Protein AF-A0A835BHJ4-F1 (afdb_monomer_lite)

pLDDT: mean 73.65, std 22.7, range [28.52, 96.69]

Foldseek 3Di:
DDDDDDDDDDDDDDDDDDDDDDDDDDDDDDDDDDDDDDDDDDDPPPPPPDPPCPLVVLLLVLLVVLLVLLVVLLVVLVVVVVVVVDPQDCVPQDPQRHDFDADPVLCVLLNVLSVVLNVLSVLLNVLSVQLVVLSVVPPDDVSPVSSLVSSLSSLVSSLSNLVSQLVSLVSVCVRCVVSCPNSVVSNVVSVVVSVVSVVSNVVSVVVVVVPD

Radius of gyration: 36.51 Å; chains: 1; bounding box: 75×87×102 Å

Sequence (212 aa):
MADKVNQPAAPLAPSTDKKQTPEVTVAVSPVSMEVTSVTTVSSVDTDLTSMDKKPLSAILFVCLYALFNACLFGMDAIRTIIKNRTPCTPNQSTWFWKCVELTDAAEAEATTLVRWQLRCSVVQAAYAAVALLLMVTGRRRRSSSWAWALAFVALVATAATHCMSAMVDRILLAAAPGDAGGNVVNVVVDFAVAVLDMGFLCLLLLLADGEE

Secondary structure (DSSP, 8-state):
----------------------------------------PPP-------S--HHHHHHHHHHHHHHHHHHHHHHHHHHHHHHTTS---GGG-BTTB------HHHHHHHHHHHHHHHHHHHHHHHHHHHHHHHHHT---THHHHHHHHHHHHHHHHHHHHHHHHHHHHHHHHHH-GGGHHHHHHHHHHHHHHHHHHHHHHHHHHHHHTT--

Organism: NCBI:txid1010633

Structure (mmCIF, N/CA/C/O backbone):
data_AF-A0A835BHJ4-F1
#
_entry.id   AF-A0A835BHJ4-F1
#
loop_
_atom_site.group_PDB
_atom_site.id
_atom_site.type_symbol
_atom_site.label_atom_id
_atom_site.label_alt_id
_atom_site.label_comp_id
_atom_site.label_asym_id
_atom_site.label_entity_id
_atom_site.label_seq_id
_atom_site.pdbx_PDB_ins_code
_atom_site.Cartn_x
_atom_site.Cartn_y
_atom_site.Cartn_z
_atom_site.occupancy
_atom_site.B_iso_or_equiv
_atom_site.auth_seq_id
_atom_site.auth_comp_id
_atom_site.auth_asym_id
_atom_site.auth_atom_id
_atom_site.pdbx_PDB_model_num
ATOM 1 N N . MET A 1 1 ? -48.702 75.025 51.758 1.00 42.91 1 MET A N 1
ATOM 2 C CA . MET A 1 1 ? -48.225 73.849 51.004 1.00 42.91 1 MET A CA 1
ATOM 3 C C . MET A 1 1 ? -46.702 73.957 51.013 1.00 42.91 1 MET A C 1
ATOM 5 O O . MET A 1 1 ? -46.179 74.739 50.238 1.00 42.91 1 MET A O 1
ATOM 9 N N . ALA A 1 2 ? -45.961 73.460 52.011 1.00 40.16 2 ALA A N 1
ATOM 10 C CA . ALA A 1 2 ? -46.138 72.245 52.832 1.00 40.16 2 ALA A CA 1
ATOM 11 C C . ALA A 1 2 ? -46.066 70.980 51.950 1.00 40.16 2 ALA A C 1
ATOM 13 O O . ALA A 1 2 ? -46.844 70.912 51.001 1.00 40.16 2 ALA A O 1
ATOM 14 N N . ASP A 1 3 ? -45.153 70.018 52.148 1.00 40.81 3 ASP A N 1
ATOM 15 C CA . ASP A 1 3 ? -44.171 69.784 53.241 1.00 40.81 3 ASP A CA 1
ATOM 16 C C . ASP A 1 3 ? -42.796 69.325 52.675 1.00 40.81 3 ASP A C 1
ATOM 18 O O . ASP A 1 3 ? -42.748 68.784 51.575 1.00 40.81 3 ASP A O 1
ATOM 22 N N . LYS A 1 4 ? -41.625 69.756 53.192 1.00 41.69 4 LYS A N 1
ATOM 23 C CA . LYS A 1 4 ? -40.885 69.418 54.446 1.00 41.69 4 LYS A CA 1
ATOM 24 C C . LYS A 1 4 ? -40.237 68.014 54.441 1.00 41.69 4 LYS A C 1
ATOM 26 O O . LYS A 1 4 ? -40.934 67.018 54.350 1.00 41.69 4 LYS A O 1
ATOM 31 N N . VAL A 1 5 ? -38.898 67.929 54.352 1.00 45.47 5 VAL A N 1
ATOM 32 C CA . VAL A 1 5 ? -37.859 67.901 55.435 1.00 45.47 5 VAL A CA 1
ATOM 33 C C . VAL A 1 5 ? -37.521 66.451 55.845 1.00 45.47 5 VAL A C 1
ATOM 35 O O . VAL A 1 5 ? -38.409 65.735 56.278 1.00 45.47 5 VAL A O 1
ATOM 38 N N . ASN A 1 6 ? -36.352 65.884 55.513 1.00 40.59 6 ASN A N 1
ATOM 39 C CA . ASN A 1 6 ? -34.955 66.071 55.991 1.00 40.59 6 ASN A CA 1
ATOM 40 C C . ASN A 1 6 ? -34.595 65.259 57.268 1.00 40.59 6 ASN A C 1
ATOM 42 O O . ASN A 1 6 ? -35.391 65.154 58.193 1.00 40.59 6 ASN A O 1
ATOM 46 N N . GLN A 1 7 ? -33.383 64.686 57.286 1.00 42.00 7 GLN A N 1
ATOM 47 C CA . GLN A 1 7 ? -32.737 63.929 58.388 1.00 42.00 7 GLN A CA 1
ATOM 48 C C . GLN A 1 7 ? -32.260 64.843 59.555 1.00 42.00 7 GLN A C 1
ATOM 50 O O . GLN A 1 7 ? -32.367 66.063 59.397 1.00 42.00 7 GLN A O 1
ATOM 55 N N . PRO A 1 8 ? -31.591 64.351 60.640 1.00 55.94 8 PRO A N 1
ATOM 56 C CA . PRO A 1 8 ? -31.483 62.997 61.252 1.00 55.94 8 PRO A CA 1
ATOM 57 C C . PRO A 1 8 ? -31.748 62.999 62.791 1.00 55.94 8 PRO A C 1
ATOM 59 O O . PRO A 1 8 ? -31.956 64.060 63.370 1.00 55.94 8 PRO A O 1
ATOM 62 N N . ALA A 1 9 ? -31.620 61.848 63.485 1.00 39.53 9 ALA A N 1
ATOM 63 C CA . ALA A 1 9 ? -31.111 61.787 64.876 1.00 39.53 9 ALA A CA 1
ATOM 64 C C . ALA A 1 9 ? -30.706 60.366 65.351 1.00 39.53 9 ALA A C 1
ATOM 66 O O . ALA A 1 9 ? -31.324 59.370 64.989 1.00 39.53 9 ALA A O 1
ATOM 67 N N . ALA A 1 10 ? -29.707 60.320 66.236 1.00 43.19 10 ALA A N 1
ATOM 68 C CA . ALA A 1 10 ? -29.399 59.269 67.227 1.00 43.19 10 ALA A CA 1
ATOM 69 C C . ALA A 1 10 ? -29.285 60.000 68.607 1.00 43.19 10 ALA A C 1
ATOM 71 O O . ALA A 1 10 ? -29.678 61.171 68.637 1.00 43.19 10 ALA A O 1
ATOM 72 N N . PRO A 1 11 ? -28.715 59.475 69.723 1.00 52.31 11 PRO A N 1
ATOM 73 C CA . PRO A 1 11 ? -28.214 58.125 70.048 1.00 52.31 11 PRO A CA 1
ATOM 74 C C . PRO A 1 11 ? -28.643 57.617 71.460 1.00 52.31 11 PRO A C 1
ATOM 76 O O . PRO A 1 11 ? -29.375 58.304 72.165 1.00 52.31 11 PRO A O 1
ATOM 79 N N . LEU A 1 12 ? -28.141 56.447 71.904 1.00 38.50 12 LEU A N 1
ATOM 80 C CA . LEU A 1 12 ? -27.353 56.241 73.154 1.00 38.50 12 LEU A CA 1
ATOM 81 C C . LEU A 1 12 ? -27.168 54.741 73.501 1.00 38.50 12 LEU A C 1
ATOM 83 O O . LEU A 1 12 ? -27.904 53.889 73.015 1.00 38.50 12 LEU A O 1
ATOM 87 N N . ALA A 1 13 ? -26.153 54.432 74.321 1.00 39.88 13 ALA A N 1
ATOM 88 C CA . ALA A 1 13 ? -25.762 53.080 74.769 1.00 39.88 13 ALA A CA 1
ATOM 89 C C . ALA A 1 13 ? -25.901 52.919 76.305 1.00 39.88 13 ALA A C 1
ATOM 91 O O . ALA A 1 13 ? -26.288 53.879 76.976 1.00 39.88 13 ALA A O 1
ATOM 92 N N . PRO A 1 14 ? -25.606 51.731 76.876 1.00 44.25 14 PRO A N 1
ATOM 93 C CA . PRO A 1 14 ? -24.275 51.507 77.487 1.00 44.25 14 PRO A CA 1
ATOM 94 C C . PRO A 1 14 ? -23.676 50.097 77.198 1.00 44.25 14 PRO A C 1
ATOM 96 O O . PRO A 1 14 ? -24.411 49.174 76.876 1.00 44.25 14 PRO A O 1
ATOM 99 N N . SER A 1 15 ? -22.343 49.943 77.077 1.00 35.06 15 SER A N 1
ATOM 100 C CA . SER A 1 15 ? -21.359 49.518 78.120 1.00 35.06 15 SER A CA 1
ATOM 101 C C . SER A 1 15 ? -21.558 48.067 78.623 1.00 35.06 15 SER A C 1
ATOM 103 O O . SER A 1 15 ? -22.681 47.706 78.945 1.00 35.06 15 SER A O 1
ATOM 105 N N . THR A 1 16 ? -20.544 47.188 78.709 1.00 35.72 16 THR A N 1
ATOM 106 C CA . THR A 1 16 ? -19.262 47.358 79.443 1.00 35.72 16 THR A CA 1
ATOM 107 C C . THR A 1 16 ? -18.058 46.532 78.920 1.00 35.72 16 THR A C 1
ATOM 109 O O . THR A 1 16 ? -18.247 45.465 78.358 1.00 35.72 16 THR A O 1
ATOM 112 N N . ASP A 1 17 ? -16.834 47.036 79.196 1.00 35.28 17 ASP A N 1
ATOM 113 C CA . ASP A 1 17 ? -15.556 46.361 79.579 1.00 35.28 17 ASP A CA 1
ATOM 114 C C . ASP A 1 17 ? -15.039 45.058 78.887 1.00 35.28 17 ASP A C 1
ATOM 116 O O . ASP A 1 17 ? -15.788 44.131 78.623 1.00 35.28 17 ASP A O 1
ATOM 120 N N . LYS A 1 18 ? -13.721 44.832 78.669 1.00 34.00 18 LYS A N 1
ATOM 121 C CA . LYS A 1 18 ? -12.495 45.640 78.925 1.00 34.00 18 LYS A CA 1
ATOM 122 C C . LYS A 1 18 ? -11.309 45.239 78.009 1.00 34.00 18 LYS A C 1
ATOM 124 O O . LYS A 1 18 ? -11.446 44.389 77.138 1.00 34.00 18 LYS A O 1
ATOM 129 N N . LYS A 1 19 ? -10.148 45.891 78.190 1.00 31.41 19 LYS A N 1
ATOM 130 C CA . LYS A 1 19 ? -8.992 45.978 77.262 1.00 31.41 19 LYS A CA 1
ATOM 131 C C . LYS A 1 19 ? -7.647 45.835 78.001 1.00 31.41 19 LYS A C 1
ATOM 133 O O . LYS A 1 19 ? -7.508 46.466 79.040 1.00 31.41 19 LYS A O 1
ATOM 138 N N . GLN A 1 20 ? -6.640 45.176 77.404 1.00 32.06 20 GLN A N 1
ATOM 139 C CA . GLN A 1 20 ? -5.197 45.474 77.597 1.00 32.06 20 GLN A CA 1
ATOM 140 C C . GLN A 1 20 ? -4.368 44.999 76.363 1.00 32.06 20 GLN A C 1
ATOM 142 O O . GLN A 1 20 ? -4.954 44.520 75.394 1.00 32.06 20 GLN A O 1
ATOM 147 N N . THR A 1 21 ? -3.043 45.210 76.346 1.00 32.75 21 THR A N 1
ATOM 148 C CA . THR A 1 21 ? -2.185 45.355 75.135 1.00 32.75 21 THR A CA 1
ATOM 149 C C . THR A 1 21 ? -0.730 44.826 75.353 1.00 32.75 21 THR A C 1
ATOM 151 O O . THR A 1 21 ? -0.472 44.349 76.456 1.00 32.75 21 THR A O 1
ATOM 154 N N . PRO A 1 22 ? 0.196 44.830 74.352 1.00 50.81 22 PRO A N 1
ATOM 155 C CA . PRO A 1 22 ? 1.335 43.884 74.273 1.00 50.81 22 PRO A CA 1
ATOM 156 C C . PRO A 1 22 ? 2.761 44.489 74.373 1.00 50.81 22 PRO A C 1
ATOM 158 O O . PRO A 1 22 ? 2.923 45.705 74.386 1.00 50.81 22 PRO A O 1
ATOM 161 N N . GLU A 1 23 ? 3.780 43.618 74.282 1.00 30.64 23 GLU A N 1
ATOM 162 C CA . GLU A 1 23 ? 5.197 43.887 73.927 1.00 30.64 23 GLU A CA 1
ATOM 163 C C . GLU A 1 23 ? 5.674 42.779 72.927 1.00 30.64 23 GLU A C 1
ATOM 165 O O . GLU A 1 23 ? 5.028 41.733 72.881 1.00 30.64 23 GLU A O 1
ATOM 170 N N . VAL A 1 24 ? 6.644 42.880 71.989 1.00 28.88 24 VAL A N 1
ATOM 171 C CA . VAL A 1 24 ? 7.865 43.712 71.767 1.00 28.88 24 VAL A CA 1
ATOM 172 C C . VAL A 1 24 ? 9.103 43.143 72.504 1.00 28.88 24 VAL A C 1
ATOM 174 O O . VAL A 1 24 ? 9.101 43.102 73.722 1.00 28.88 24 VAL A O 1
ATOM 177 N N . THR A 1 25 ? 10.207 42.668 71.890 1.00 28.80 25 THR A N 1
ATOM 178 C CA . THR A 1 25 ? 10.631 42.487 70.462 1.00 28.80 25 THR A CA 1
ATOM 179 C C . THR A 1 25 ? 11.422 41.138 70.316 1.00 28.80 25 THR A C 1
ATOM 181 O O . THR A 1 25 ? 11.124 40.250 71.103 1.00 28.80 25 THR A O 1
ATOM 184 N N . VAL A 1 26 ? 12.372 40.786 69.416 1.00 28.52 26 VAL A N 1
ATOM 185 C CA . VAL A 1 26 ? 13.275 41.462 68.438 1.00 28.52 26 VAL A CA 1
ATOM 186 C C . VAL A 1 26 ? 13.675 40.497 67.273 1.00 28.52 26 VAL A C 1
ATOM 188 O O . VAL A 1 26 ? 12.993 39.501 67.056 1.00 28.52 26 VAL A O 1
ATOM 191 N N . ALA A 1 27 ? 14.725 40.797 66.486 1.00 31.41 27 ALA A N 1
ATOM 192 C CA . ALA A 1 27 ? 15.248 40.011 65.342 1.00 31.41 27 ALA A CA 1
ATOM 193 C C . ALA A 1 27 ? 16.094 38.764 65.762 1.00 31.41 27 ALA A C 1
ATOM 195 O O . ALA A 1 27 ? 16.303 38.553 66.952 1.00 31.41 27 ALA A O 1
ATOM 196 N N . VAL A 1 28 ? 16.573 37.865 64.879 1.00 30.39 28 VAL A N 1
ATOM 197 C CA . VAL A 1 28 ? 17.530 38.068 63.754 1.00 30.39 28 VAL A CA 1
ATOM 198 C C . VAL A 1 28 ? 17.225 37.177 62.529 1.00 30.39 28 VAL A C 1
ATOM 200 O O . VAL A 1 28 ? 16.810 36.033 62.672 1.00 30.39 28 VAL A O 1
ATOM 203 N N . SER A 1 29 ? 17.528 37.685 61.326 1.00 35.22 29 SER A N 1
ATOM 204 C CA . SER A 1 29 ? 17.754 36.927 60.077 1.00 35.22 29 SER A CA 1
ATOM 205 C C . SER A 1 29 ? 18.895 37.613 59.301 1.00 35.22 29 SER A C 1
ATOM 207 O O . SER A 1 29 ? 19.003 38.841 59.393 1.00 35.22 29 SER A O 1
ATOM 209 N N . PRO A 1 30 ? 19.831 36.871 58.673 1.00 41.50 30 PRO A N 1
ATOM 210 C CA . PRO A 1 30 ? 19.767 36.566 57.226 1.00 41.50 30 PRO A CA 1
ATOM 211 C C . PRO A 1 30 ? 20.220 35.098 56.935 1.00 41.50 30 PRO A C 1
ATOM 213 O O . PRO A 1 30 ? 20.398 34.338 57.880 1.00 41.50 30 PRO A O 1
ATOM 216 N N . VAL A 1 31 ? 20.397 34.550 55.718 1.00 29.81 31 VAL A N 1
ATOM 217 C CA . VAL A 1 31 ? 20.698 35.062 54.356 1.00 29.81 31 VAL A CA 1
ATOM 218 C C . VAL A 1 31 ? 19.975 34.203 53.294 1.00 29.81 31 VAL A C 1
ATOM 220 O O . VAL A 1 31 ? 19.747 33.015 53.510 1.00 29.81 31 VAL A O 1
ATOM 223 N N . SER A 1 32 ? 19.647 34.781 52.134 1.00 31.91 32 SER A N 1
ATOM 224 C CA . SER A 1 32 ? 19.028 34.091 50.987 1.00 31.91 32 SER A CA 1
ATOM 225 C C . SER A 1 32 ? 19.978 33.170 50.207 1.00 31.91 32 SER A C 1
ATOM 227 O O . SER A 1 32 ? 21.128 33.533 49.971 1.00 31.91 32 SER A O 1
ATOM 229 N N . MET A 1 33 ? 19.435 32.105 49.606 1.00 32.12 33 MET A N 1
ATOM 230 C CA . MET A 1 33 ? 19.663 31.852 48.174 1.00 32.12 33 MET A CA 1
ATOM 231 C C . MET A 1 33 ? 18.500 31.074 47.539 1.00 32.12 33 MET A C 1
ATOM 233 O O . MET A 1 33 ? 17.769 30.358 48.218 1.00 32.12 33 MET A O 1
ATOM 237 N N . GLU A 1 34 ? 18.307 31.275 46.237 1.00 37.09 34 GLU A N 1
ATOM 238 C CA . GLU A 1 34 ? 17.098 30.948 45.474 1.00 37.09 34 GLU A CA 1
ATOM 239 C C . GLU A 1 34 ? 17.461 30.081 44.259 1.00 37.09 34 GLU A C 1
ATOM 241 O O . GLU A 1 34 ? 18.239 30.531 43.422 1.00 37.09 34 GLU A O 1
ATOM 246 N N . VAL A 1 35 ? 16.877 28.877 44.129 1.00 33.25 35 VAL A N 1
ATOM 247 C CA . VAL A 1 35 ? 16.752 28.169 42.835 1.00 33.25 35 VAL A CA 1
ATOM 248 C C . VAL A 1 35 ? 15.427 27.394 42.759 1.00 33.25 35 VAL A C 1
ATOM 250 O O . VAL A 1 35 ? 15.282 26.284 43.260 1.00 33.25 35 VAL A O 1
ATOM 253 N N . THR A 1 36 ? 14.458 28.040 42.122 1.00 32.88 36 THR A N 1
ATOM 254 C CA . THR A 1 36 ? 13.540 27.544 41.081 1.00 32.88 36 THR A CA 1
ATOM 255 C C . THR A 1 36 ? 13.336 26.025 40.865 1.00 32.88 36 THR A C 1
ATOM 257 O O . THR A 1 36 ? 14.249 25.289 40.510 1.00 32.88 36 THR A O 1
ATOM 260 N N . SER A 1 37 ? 12.051 25.636 40.862 1.00 40.62 37 SER A N 1
ATOM 261 C CA . SER A 1 37 ? 11.416 24.538 40.096 1.00 40.62 37 SER A CA 1
ATOM 262 C C . SER A 1 37 ? 11.917 23.086 40.209 1.00 40.62 37 SER A C 1
ATOM 264 O O . SER A 1 37 ? 12.903 22.699 39.588 1.00 40.62 37 SER A O 1
ATOM 266 N N . VAL A 1 38 ? 11.033 22.226 40.729 1.00 33.12 38 VAL A N 1
ATOM 267 C CA . VAL A 1 38 ? 10.699 20.948 40.072 1.00 33.12 38 VAL A CA 1
ATOM 268 C C . VAL A 1 38 ? 9.179 20.866 39.943 1.00 33.12 38 VAL A C 1
ATOM 270 O O . VAL A 1 38 ? 8.473 20.775 40.945 1.00 33.12 38 VAL A O 1
ATOM 273 N N . THR A 1 39 ? 8.662 20.896 38.714 1.00 35.28 39 THR A N 1
ATOM 274 C CA . THR A 1 39 ? 7.253 20.574 38.448 1.00 35.28 39 THR A CA 1
ATOM 275 C C . THR A 1 39 ? 7.085 19.064 38.553 1.00 35.28 39 THR A C 1
ATOM 277 O O . THR A 1 39 ? 7.637 18.325 37.738 1.00 35.28 39 THR A O 1
ATOM 280 N N . THR A 1 40 ? 6.331 18.585 39.541 1.00 32.41 40 THR A N 1
ATOM 281 C CA . THR A 1 40 ? 6.000 17.163 39.661 1.00 32.41 40 THR A CA 1
ATOM 282 C C . THR A 1 40 ? 5.106 16.735 38.499 1.00 32.41 40 THR A C 1
ATOM 284 O O . THR A 1 40 ? 3.948 17.135 38.392 1.00 32.41 40 THR A O 1
ATOM 287 N N . VAL A 1 41 ? 5.659 15.914 37.605 1.00 35.72 41 VAL A N 1
ATOM 288 C CA . VAL A 1 41 ? 4.908 15.279 36.518 1.00 35.72 41 VAL A CA 1
ATOM 289 C C . VAL A 1 41 ? 3.875 14.340 37.139 1.00 35.72 41 VAL A C 1
ATOM 291 O O . VAL A 1 41 ? 4.242 13.392 37.830 1.00 35.72 41 VAL A O 1
ATOM 294 N N . SER A 1 42 ? 2.588 14.607 36.901 1.00 34.16 42 SER A N 1
ATOM 295 C CA . SER A 1 42 ? 1.508 13.703 37.309 1.00 34.16 42 SER A CA 1
ATOM 296 C C . SER A 1 42 ? 1.697 12.347 36.628 1.00 34.16 42 SER A C 1
ATOM 298 O O . SER A 1 42 ? 1.843 12.294 35.405 1.00 34.16 42 SER A O 1
ATOM 300 N N . SER A 1 43 ? 1.684 11.260 37.403 1.00 32.94 43 SER A N 1
ATOM 301 C CA . SER A 1 43 ? 1.788 9.900 36.873 1.00 32.94 43 SER A CA 1
ATOM 302 C C . SER A 1 43 ? 0.643 9.620 35.901 1.00 32.94 43 SER A C 1
ATOM 304 O O . SER A 1 43 ? -0.525 9.871 36.197 1.00 32.94 43 SER A O 1
ATOM 306 N N . VAL A 1 44 ? 0.975 9.081 34.726 1.00 37.47 44 VAL A N 1
ATOM 307 C CA . VAL A 1 44 ? -0.020 8.461 33.845 1.00 37.47 44 VAL A CA 1
ATOM 308 C C . VAL A 1 44 ? -0.195 7.027 34.327 1.00 37.47 44 VAL A C 1
ATOM 310 O O . VAL A 1 44 ? 0.422 6.101 33.797 1.00 37.47 44 VAL A O 1
ATOM 313 N N . ASP A 1 45 ? -1.002 6.862 35.376 1.00 36.00 45 ASP A N 1
ATOM 314 C CA . ASP A 1 45 ? -1.359 5.554 35.924 1.00 36.00 45 ASP A CA 1
ATOM 315 C C . ASP A 1 45 ? -2.138 4.751 34.876 1.00 36.00 45 ASP A C 1
ATOM 317 O O . ASP A 1 45 ? -3.353 4.861 34.703 1.00 36.00 45 ASP A O 1
ATOM 321 N N . THR A 1 46 ? -1.382 3.966 34.111 1.00 44.00 46 THR A N 1
ATOM 322 C CA . THR A 1 46 ? -1.879 3.169 32.992 1.00 44.00 46 THR A CA 1
ATOM 323 C C . THR A 1 46 ? -2.422 1.856 33.541 1.00 44.00 46 THR A C 1
ATOM 325 O O . THR A 1 46 ? -1.788 0.809 33.416 1.00 44.00 46 THR A O 1
ATOM 328 N N . ASP A 1 47 ? -3.591 1.915 34.187 1.00 34.25 47 ASP A N 1
ATOM 329 C CA . ASP A 1 47 ? -4.261 0.713 34.682 1.00 34.25 47 ASP A CA 1
ATOM 330 C C . ASP A 1 47 ? -4.686 -0.185 33.506 1.00 34.25 47 ASP A C 1
ATOM 332 O O . ASP A 1 47 ? -5.652 0.047 32.761 1.00 34.25 47 ASP A O 1
ATOM 336 N N . LEU A 1 48 ? -3.894 -1.239 33.339 1.00 46.81 48 LEU A N 1
ATOM 337 C CA . LEU A 1 48 ? -3.981 -2.218 32.270 1.00 46.81 48 LEU A CA 1
ATOM 338 C C . LEU A 1 48 ? -4.942 -3.376 32.602 1.00 46.81 48 LEU A C 1
ATOM 340 O O . LEU A 1 48 ? -5.001 -4.347 31.851 1.00 46.81 48 LEU A O 1
ATOM 344 N N . THR A 1 49 ? -5.738 -3.276 33.677 1.00 51.50 49 THR A N 1
ATOM 345 C CA . THR A 1 49 ? -6.538 -4.389 34.223 1.00 51.50 49 THR A CA 1
ATOM 346 C C . THR A 1 49 ? -8.062 -4.250 34.062 1.00 51.50 49 THR A C 1
ATOM 348 O O . THR A 1 49 ? -8.836 -4.376 35.006 1.00 51.50 49 THR A O 1
ATOM 351 N N . SER A 1 50 ? -8.547 -4.110 32.821 1.00 35.84 50 SER A N 1
ATOM 352 C CA . SER A 1 50 ? -9.945 -4.475 32.508 1.00 35.84 50 SER A CA 1
ATOM 353 C C . SER A 1 50 ? -10.109 -5.062 31.101 1.00 35.84 50 SER A C 1
ATOM 355 O O . SER A 1 50 ? -9.780 -4.432 30.095 1.00 35.84 50 SER A O 1
ATOM 357 N N . MET A 1 51 ? -10.614 -6.301 31.035 1.00 44.72 51 MET A N 1
ATOM 358 C CA . MET A 1 51 ? -10.688 -7.137 29.821 1.00 44.72 51 MET A CA 1
ATOM 359 C C . MET A 1 51 ? -11.931 -6.880 28.947 1.00 44.72 51 MET A C 1
ATOM 361 O O . MET A 1 51 ? -12.458 -7.802 28.327 1.00 44.72 51 MET A O 1
ATOM 365 N N . ASP A 1 52 ? -12.367 -5.623 28.853 1.00 48.53 52 ASP A N 1
ATOM 366 C CA . ASP A 1 52 ? -13.557 -5.215 28.084 1.00 48.53 52 ASP A CA 1
ATOM 367 C C . ASP A 1 52 ? -13.234 -4.107 27.057 1.00 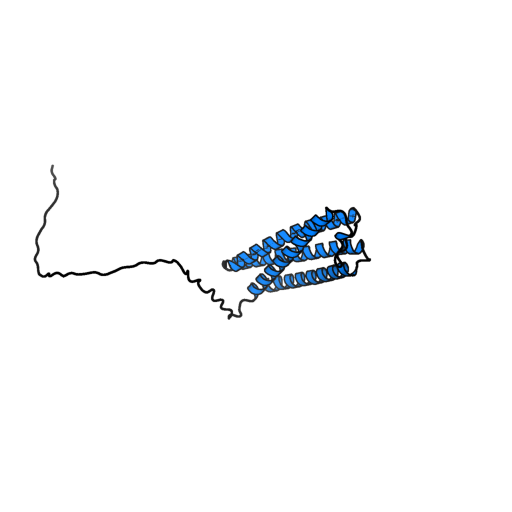48.53 52 ASP A C 1
ATOM 369 O O . ASP A 1 52 ? -13.968 -3.146 26.849 1.00 48.53 52 ASP A O 1
ATOM 373 N N . LYS A 1 53 ? -12.043 -4.209 26.447 1.00 54.94 53 LYS A N 1
ATOM 374 C CA . LYS A 1 53 ? -11.434 -3.196 25.553 1.00 54.94 53 LYS A CA 1
ATOM 375 C C . LYS A 1 53 ? -11.220 -3.699 24.111 1.00 54.94 53 LYS A C 1
ATOM 377 O O . LYS A 1 53 ? -10.442 -3.117 23.356 1.00 54.94 53 LYS A O 1
ATOM 382 N N . LYS A 1 54 ? -11.870 -4.808 23.731 1.00 58.22 54 LYS A N 1
ATOM 383 C CA . LYS A 1 54 ? -11.587 -5.574 22.497 1.00 58.22 54 LYS A CA 1
ATOM 384 C C . LYS A 1 54 ? -11.687 -4.763 21.186 1.00 58.22 54 LYS A C 1
ATOM 386 O O . LYS A 1 54 ? -10.681 -4.748 20.476 1.00 58.22 54 LYS A O 1
ATOM 391 N N . PRO A 1 55 ? -12.802 -4.072 20.853 1.00 61.94 55 PRO A N 1
ATOM 392 C CA . PRO A 1 55 ? -12.918 -3.372 19.568 1.00 61.94 55 PRO A CA 1
ATOM 393 C C . PRO A 1 55 ? -11.928 -2.204 19.452 1.00 61.94 55 PRO A C 1
ATOM 395 O O . PRO A 1 55 ? -11.215 -2.101 18.458 1.00 61.94 55 PRO A O 1
ATOM 398 N N . LEU A 1 56 ? -11.783 -1.386 20.502 1.00 71.00 56 LEU A N 1
ATOM 399 C CA . LEU A 1 56 ? -10.847 -0.252 20.523 1.00 71.00 56 LEU A CA 1
ATOM 400 C C . LEU A 1 56 ? -9.389 -0.674 20.272 1.00 71.00 56 LEU A C 1
ATOM 402 O O . LEU A 1 56 ? -8.658 0.034 19.582 1.00 71.00 56 LEU A O 1
ATOM 406 N N . SER A 1 57 ? -8.977 -1.838 20.787 1.00 82.31 57 SER A N 1
ATOM 407 C CA . SER A 1 57 ? -7.639 -2.391 20.536 1.00 82.31 57 SER A CA 1
ATOM 408 C C . SER A 1 57 ? -7.429 -2.754 19.058 1.00 82.31 57 SER A C 1
ATOM 410 O O . SER A 1 57 ? -6.382 -2.451 18.486 1.00 82.31 57 SER A O 1
ATOM 412 N N . ALA A 1 58 ? -8.443 -3.342 18.409 1.00 86.19 58 ALA A N 1
ATOM 413 C CA . ALA A 1 58 ? -8.386 -3.715 16.996 1.00 86.19 58 ALA A CA 1
ATOM 414 C C . ALA A 1 58 ? -8.325 -2.488 16.068 1.00 86.19 58 ALA A C 1
ATOM 416 O O . ALA A 1 58 ? -7.474 -2.440 15.180 1.00 86.19 58 ALA A O 1
ATOM 417 N N . ILE A 1 59 ? -9.162 -1.467 16.305 1.00 88.19 59 ILE A N 1
ATOM 418 C CA . ILE A 1 59 ? -9.156 -0.223 15.513 1.00 88.19 59 ILE A CA 1
ATOM 419 C C . ILE A 1 59 ? -7.800 0.488 15.654 1.00 88.19 59 ILE A C 1
ATOM 421 O O . ILE A 1 59 ? -7.222 0.918 14.655 1.00 88.19 59 ILE A O 1
ATOM 425 N N . LEU A 1 60 ? -7.256 0.576 16.875 1.00 90.50 60 LEU A N 1
ATOM 426 C CA . LEU A 1 60 ? -5.947 1.183 17.135 1.00 90.50 60 LEU A CA 1
ATOM 427 C C . LEU A 1 60 ? -4.816 0.431 16.423 1.00 90.50 60 LEU A C 1
ATOM 429 O O . LEU A 1 60 ? -3.981 1.068 15.781 1.00 90.50 60 LEU A O 1
ATOM 433 N N . PHE A 1 61 ? -4.815 -0.904 16.479 1.00 90.94 61 PHE A N 1
ATOM 434 C CA . PHE A 1 61 ? -3.843 -1.729 15.762 1.00 90.94 61 PHE A CA 1
ATOM 435 C C . PHE A 1 61 ? -3.912 -1.502 14.244 1.00 90.94 61 PHE A C 1
ATOM 437 O O . PHE A 1 61 ? -2.891 -1.203 13.625 1.00 90.94 61 PHE A O 1
ATOM 444 N N . VAL A 1 62 ? -5.111 -1.557 13.652 1.00 93.19 62 VAL A N 1
ATOM 445 C CA . VAL A 1 62 ? -5.308 -1.344 12.207 1.00 93.19 62 VAL A CA 1
ATOM 446 C C . VAL A 1 62 ? -4.908 0.070 11.779 1.00 93.19 62 VAL A C 1
ATOM 448 O O . VAL A 1 62 ? -4.278 0.228 10.735 1.00 93.19 62 VAL A O 1
ATOM 451 N N . CYS A 1 63 ? -5.187 1.101 12.582 1.00 94.44 63 CYS A N 1
ATOM 452 C CA . CYS A 1 63 ? -4.761 2.466 12.261 1.00 94.44 63 CYS A CA 1
ATOM 453 C C . CYS A 1 63 ? -3.237 2.640 12.328 1.00 94.44 63 CYS A C 1
ATOM 455 O O . CYS A 1 63 ? -2.669 3.304 11.463 1.00 94.44 63 CYS A O 1
ATOM 457 N N . LEU A 1 64 ? -2.556 2.039 13.313 1.00 94.62 64 LEU A N 1
ATOM 458 C CA . LEU A 1 64 ? -1.089 2.066 13.381 1.00 94.62 64 LEU A CA 1
ATOM 459 C C . LEU A 1 64 ? -0.455 1.306 12.208 1.00 94.62 64 LEU A C 1
ATOM 461 O O . LEU A 1 64 ? 0.490 1.803 11.600 1.00 94.62 64 LEU A O 1
ATOM 465 N N . TYR A 1 65 ? -1.009 0.147 11.852 1.00 95.00 65 TYR A N 1
ATOM 466 C CA . TYR A 1 65 ? -0.600 -0.649 10.696 1.00 95.00 65 TYR A CA 1
ATOM 467 C C . TYR A 1 65 ? -0.786 0.113 9.369 1.00 95.00 65 TYR A C 1
ATOM 469 O O . TYR A 1 65 ? 0.152 0.223 8.577 1.00 95.00 65 TYR A O 1
ATOM 477 N N . ALA A 1 66 ? -1.953 0.731 9.154 1.00 95.56 66 ALA A N 1
ATOM 478 C CA . ALA A 1 66 ? -2.218 1.549 7.972 1.00 95.56 66 ALA A CA 1
ATOM 479 C C . ALA A 1 66 ? -1.289 2.775 7.899 1.00 95.56 66 ALA A C 1
ATOM 481 O O . ALA A 1 66 ? -0.762 3.076 6.828 1.00 95.56 66 ALA A O 1
ATOM 482 N N . LEU A 1 67 ? -1.032 3.455 9.023 1.00 96.44 67 LEU A N 1
ATOM 483 C CA . LEU A 1 67 ? -0.111 4.594 9.083 1.00 96.44 67 LEU A CA 1
ATOM 484 C C . LEU A 1 67 ? 1.348 4.180 8.814 1.00 96.44 67 LEU A C 1
ATOM 486 O O . LEU A 1 67 ? 2.068 4.892 8.117 1.00 96.44 67 LEU A O 1
ATOM 490 N N . PHE A 1 68 ? 1.777 3.020 9.319 1.00 96.12 68 PHE A N 1
ATOM 491 C CA . PHE A 1 68 ? 3.108 2.466 9.063 1.00 96.12 68 PHE A CA 1
ATOM 492 C C . PHE A 1 68 ? 3.316 2.152 7.574 1.00 96.12 68 PHE A C 1
ATOM 494 O O . PHE A 1 68 ? 4.279 2.638 6.978 1.00 96.12 68 PHE A O 1
ATOM 501 N N . ASN A 1 69 ? 2.377 1.433 6.949 1.00 95.50 69 ASN A N 1
ATOM 502 C CA . ASN A 1 69 ? 2.433 1.139 5.515 1.00 95.50 69 ASN A CA 1
ATOM 503 C C . ASN A 1 69 ? 2.402 2.419 4.663 1.00 95.50 69 ASN A C 1
ATOM 505 O O . ASN A 1 69 ? 3.183 2.541 3.723 1.00 95.50 69 ASN A O 1
ATOM 509 N N . ALA A 1 70 ? 1.591 3.419 5.025 1.00 96.50 70 ALA A N 1
ATOM 510 C CA . ALA A 1 70 ? 1.559 4.703 4.321 1.00 96.50 70 ALA A CA 1
ATOM 511 C C . ALA A 1 70 ? 2.919 5.421 4.334 1.00 96.50 70 ALA A C 1
ATOM 513 O O . ALA A 1 70 ? 3.331 6.002 3.329 1.00 96.50 70 ALA A O 1
ATOM 514 N N . CYS A 1 71 ? 3.644 5.357 5.454 1.00 96.50 71 CYS A N 1
ATOM 515 C CA . CYS A 1 71 ? 5.004 5.878 5.539 1.00 96.50 71 CYS A CA 1
ATOM 516 C C . CYS A 1 71 ? 5.976 5.087 4.650 1.00 96.50 71 CYS A C 1
ATOM 518 O O . CYS A 1 71 ? 6.769 5.705 3.940 1.00 96.50 71 CYS A O 1
ATOM 520 N N . LEU A 1 72 ? 5.910 3.748 4.642 1.00 94.56 72 LEU A N 1
ATOM 521 C CA . LEU A 1 72 ? 6.769 2.912 3.792 1.00 94.56 72 LEU A CA 1
ATOM 522 C C . LEU A 1 72 ? 6.541 3.182 2.297 1.00 94.56 72 LEU A C 1
ATOM 524 O O . LEU A 1 72 ? 7.477 3.578 1.600 1.00 94.56 72 LEU A O 1
ATOM 528 N N . PHE A 1 73 ? 5.306 3.037 1.812 1.00 93.69 73 PHE A N 1
ATOM 529 C CA . PHE A 1 73 ? 4.986 3.213 0.392 1.00 93.69 73 PHE A CA 1
ATOM 530 C C . PHE A 1 73 ? 5.078 4.667 -0.070 1.00 93.69 73 PHE A C 1
ATOM 532 O O . PHE A 1 73 ? 5.434 4.906 -1.223 1.00 93.69 73 PHE A O 1
ATOM 539 N N . GLY A 1 74 ? 4.837 5.639 0.816 1.00 94.12 74 GLY A N 1
ATOM 540 C CA . GLY A 1 74 ? 5.087 7.051 0.541 1.00 94.12 74 GLY A CA 1
ATOM 541 C C . GLY A 1 74 ? 6.578 7.351 0.358 1.00 94.12 74 GLY A C 1
ATOM 542 O O . GLY A 1 74 ? 6.957 7.999 -0.618 1.00 94.12 74 GLY A O 1
ATOM 543 N N . MET A 1 75 ? 7.438 6.842 1.251 1.00 93.50 75 MET A N 1
ATOM 544 C CA . MET A 1 75 ? 8.894 6.984 1.120 1.00 93.50 75 MET A CA 1
ATOM 545 C C . MET A 1 75 ? 9.433 6.287 -0.130 1.00 93.50 75 MET A C 1
ATOM 547 O O . MET A 1 75 ? 10.276 6.864 -0.822 1.00 93.50 75 MET A O 1
ATOM 551 N N . ASP A 1 76 ? 8.959 5.077 -0.440 1.00 90.56 76 ASP A N 1
ATOM 552 C CA . ASP A 1 76 ? 9.446 4.371 -1.622 1.00 90.56 76 ASP A CA 1
ATOM 553 C C . ASP A 1 76 ? 8.949 5.002 -2.927 1.00 90.56 76 ASP A C 1
ATOM 555 O O . ASP A 1 76 ? 9.748 5.251 -3.828 1.00 90.56 76 ASP A O 1
ATOM 559 N N . ALA A 1 77 ? 7.682 5.417 -3.001 1.00 92.81 77 ALA A N 1
ATOM 560 C CA . ALA A 1 77 ? 7.179 6.125 -4.173 1.00 92.81 77 ALA A CA 1
ATOM 561 C C . ALA A 1 77 ? 7.945 7.436 -4.437 1.00 92.81 77 ALA A C 1
ATOM 563 O O . ALA A 1 77 ? 8.252 7.757 -5.587 1.00 92.81 77 ALA A O 1
ATOM 564 N N . ILE A 1 78 ? 8.332 8.169 -3.384 1.00 92.75 78 ILE A N 1
ATOM 565 C CA . ILE A 1 78 ? 9.215 9.342 -3.499 1.00 92.75 78 ILE A CA 1
ATOM 566 C C . ILE A 1 78 ? 10.610 8.935 -4.003 1.00 92.75 78 ILE A C 1
ATOM 568 O O . ILE A 1 78 ? 11.119 9.560 -4.935 1.00 92.75 78 ILE A O 1
ATOM 572 N N . ARG A 1 79 ? 11.221 7.882 -3.441 1.00 88.94 79 ARG A N 1
ATOM 573 C CA . ARG A 1 79 ? 12.520 7.349 -3.895 1.00 88.94 79 ARG A CA 1
ATOM 574 C C . ARG A 1 79 ? 12.482 6.972 -5.377 1.00 88.94 79 ARG A C 1
ATOM 576 O O . ARG A 1 79 ? 13.402 7.329 -6.108 1.00 88.94 79 ARG A O 1
ATOM 583 N N . THR A 1 80 ? 11.438 6.284 -5.819 1.00 86.75 80 THR A N 1
ATOM 584 C CA . THR A 1 80 ? 11.283 5.806 -7.197 1.00 86.75 80 THR A CA 1
ATOM 585 C C . THR A 1 80 ? 11.021 6.967 -8.165 1.00 86.75 80 THR A C 1
ATOM 587 O O . THR A 1 80 ? 11.702 7.074 -9.182 1.00 86.75 80 THR A O 1
ATOM 590 N N . ILE A 1 81 ? 10.191 7.953 -7.797 1.00 88.94 81 ILE A N 1
ATOM 591 C CA . ILE A 1 81 ? 10.026 9.203 -8.573 1.00 88.94 81 ILE A CA 1
ATOM 592 C C . ILE A 1 81 ? 11.340 10.001 -8.695 1.00 88.94 81 ILE A C 1
ATOM 594 O O . ILE A 1 81 ? 11.537 10.699 -9.692 1.00 88.94 81 ILE A O 1
ATOM 598 N N . ILE A 1 82 ? 12.235 9.927 -7.704 1.00 87.12 82 ILE A N 1
ATOM 599 C CA . ILE A 1 82 ? 13.571 10.540 -7.774 1.00 87.12 82 ILE A CA 1
ATOM 600 C C . ILE A 1 82 ? 14.503 9.717 -8.678 1.00 87.12 82 ILE A C 1
ATOM 602 O O . ILE A 1 82 ? 15.164 10.305 -9.532 1.00 87.12 82 ILE A O 1
ATOM 606 N N . LYS A 1 83 ? 14.526 8.382 -8.539 1.00 81.81 83 LYS A N 1
ATOM 607 C CA . LYS A 1 83 ? 15.341 7.476 -9.371 1.00 81.81 83 LYS A CA 1
ATOM 608 C C . LYS A 1 83 ? 15.040 7.631 -10.864 1.00 81.81 83 LYS A C 1
ATOM 610 O O . LYS A 1 83 ? 15.980 7.831 -11.626 1.00 81.81 83 LYS A O 1
ATOM 615 N N . ASN A 1 84 ? 13.769 7.638 -11.275 1.00 80.38 84 ASN A N 1
ATOM 616 C CA . ASN A 1 84 ? 13.383 7.743 -12.693 1.00 80.38 84 ASN A CA 1
ATOM 617 C C . ASN A 1 84 ? 13.809 9.073 -13.356 1.00 80.38 84 ASN A C 1
ATOM 619 O O . ASN A 1 84 ? 13.803 9.191 -14.573 1.00 80.38 84 ASN A O 1
ATOM 623 N N . ARG A 1 85 ? 14.207 10.096 -12.582 1.00 79.50 85 ARG A N 1
ATOM 624 C CA . ARG A 1 85 ? 14.772 11.351 -13.123 1.00 79.50 85 ARG A CA 1
ATOM 625 C C . ARG A 1 85 ? 16.277 11.286 -13.388 1.00 79.50 85 ARG A C 1
ATOM 627 O O . ARG A 1 85 ? 16.839 12.255 -13.894 1.00 79.50 85 ARG A O 1
ATOM 634 N N . THR A 1 86 ? 16.938 10.200 -13.002 1.00 79.12 86 THR A N 1
ATOM 635 C CA . THR A 1 86 ? 18.373 9.988 -13.205 1.00 79.12 86 THR A CA 1
ATOM 636 C C . THR A 1 86 ? 18.583 8.814 -14.159 1.00 79.12 86 THR A C 1
ATOM 638 O O . THR A 1 86 ? 17.992 7.763 -13.921 1.00 79.12 86 THR A O 1
ATOM 641 N N . PRO A 1 87 ? 19.407 8.950 -15.214 1.00 76.50 87 PRO A N 1
ATOM 642 C CA . PRO A 1 87 ? 19.686 7.838 -16.118 1.00 76.50 87 PRO A CA 1
ATOM 643 C C . PRO A 1 87 ? 20.385 6.708 -15.356 1.00 76.50 87 PRO A C 1
ATOM 645 O O . PRO A 1 87 ? 21.211 6.981 -14.483 1.00 76.50 87 PRO A O 1
ATOM 648 N N . CYS A 1 88 ? 20.079 5.454 -15.700 1.00 77.19 88 CYS A N 1
ATOM 649 C CA . CYS A 1 88 ? 20.668 4.301 -15.026 1.00 77.19 88 CYS A CA 1
ATOM 650 C C . CYS A 1 88 ? 22.198 4.307 -15.127 1.00 77.19 88 CYS A C 1
ATOM 652 O O . CYS A 1 88 ? 22.778 4.213 -16.207 1.00 77.19 88 CYS A O 1
ATOM 654 N N . THR A 1 89 ? 22.860 4.366 -13.973 1.00 78.12 89 THR A N 1
ATOM 655 C CA . THR A 1 89 ? 24.317 4.238 -13.852 1.00 78.12 89 THR A CA 1
ATOM 656 C C . THR A 1 89 ? 24.687 2.959 -13.095 1.00 78.12 89 THR A C 1
ATOM 658 O O . THR A 1 89 ? 23.940 2.544 -12.203 1.00 78.12 89 THR A O 1
ATOM 661 N N . PRO A 1 90 ? 25.855 2.338 -13.368 1.00 70.06 90 PRO A N 1
ATOM 662 C CA . PRO A 1 90 ? 26.286 1.120 -12.668 1.00 70.06 90 PRO A CA 1
ATOM 663 C C . PRO A 1 90 ? 26.273 1.257 -11.139 1.00 70.06 90 PRO A C 1
ATOM 665 O O . PRO A 1 90 ? 25.951 0.310 -10.429 1.00 70.06 90 PRO A O 1
ATOM 668 N N . ASN A 1 91 ? 26.550 2.466 -10.641 1.00 72.69 91 ASN A N 1
ATOM 669 C CA . ASN A 1 91 ? 26.646 2.800 -9.221 1.00 72.69 91 ASN A CA 1
ATOM 670 C C . ASN A 1 91 ? 25.282 2.860 -8.499 1.00 72.69 91 ASN A C 1
ATOM 672 O O . ASN A 1 91 ? 25.253 2.949 -7.274 1.00 72.69 91 ASN A O 1
ATOM 676 N N . GLN A 1 92 ? 24.162 2.853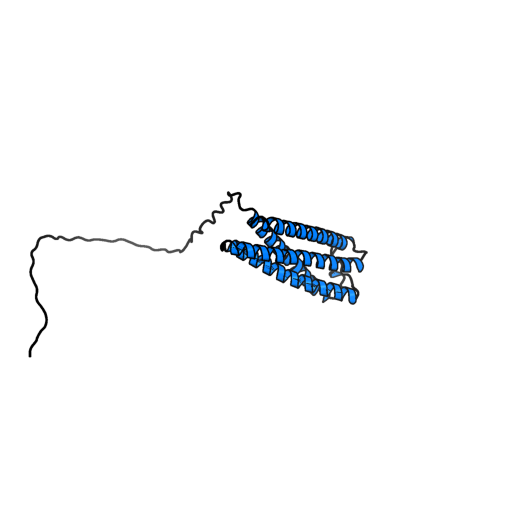 -9.231 1.00 69.88 92 GLN A N 1
ATOM 677 C CA . GLN A 1 92 ? 22.806 2.839 -8.662 1.00 69.88 92 GLN A CA 1
ATOM 678 C C . GLN A 1 92 ? 22.250 1.421 -8.479 1.00 69.88 92 GLN A C 1
ATOM 680 O O . GLN A 1 92 ? 21.290 1.238 -7.728 1.00 69.88 92 GLN A O 1
ATOM 685 N N . SER A 1 93 ? 22.855 0.424 -9.131 1.00 70.56 93 SER A N 1
ATOM 686 C CA . SER A 1 93 ? 22.526 -0.985 -8.928 1.00 70.56 93 SER A CA 1
ATOM 687 C C . SER A 1 93 ? 23.096 -1.479 -7.599 1.00 70.56 93 SER A C 1
ATOM 689 O O . SER A 1 93 ? 24.306 -1.506 -7.386 1.00 70.56 93 SER A O 1
ATOM 691 N N . THR A 1 94 ? 22.214 -1.921 -6.711 1.00 71.00 94 THR A N 1
ATOM 692 C CA . THR A 1 94 ? 22.555 -2.641 -5.476 1.00 71.00 94 THR A CA 1
ATOM 693 C C . THR A 1 94 ? 22.214 -4.123 -5.631 1.00 71.00 94 THR A C 1
ATOM 695 O O . THR A 1 94 ? 21.465 -4.496 -6.531 1.00 71.00 94 THR A O 1
ATOM 698 N N . TRP A 1 95 ? 22.713 -4.982 -4.738 1.00 65.38 95 TRP A N 1
ATOM 699 C CA . TRP A 1 95 ? 22.470 -6.432 -4.808 1.00 65.38 95 TRP A CA 1
ATOM 700 C C . TRP A 1 95 ? 20.983 -6.837 -4.724 1.00 65.38 95 TRP A C 1
ATOM 702 O O . TRP A 1 95 ? 20.640 -7.928 -5.166 1.00 65.38 95 TRP A O 1
ATOM 712 N N . PHE A 1 96 ? 20.127 -5.967 -4.172 1.00 60.16 96 PHE A N 1
ATOM 713 C CA . PHE A 1 96 ? 18.679 -6.171 -4.023 1.00 60.16 96 PHE A CA 1
ATOM 714 C C . PHE A 1 96 ? 17.840 -5.296 -4.980 1.00 60.16 96 PHE A C 1
ATOM 716 O O . PHE A 1 96 ? 16.652 -5.529 -5.152 1.00 60.16 96 PHE A O 1
ATOM 723 N N . TRP A 1 97 ? 18.449 -4.288 -5.613 1.00 65.50 97 TRP A N 1
ATOM 724 C CA . TRP A 1 97 ? 17.787 -3.385 -6.560 1.00 65.50 97 TRP A CA 1
ATOM 725 C C . TRP A 1 97 ? 18.736 -3.085 -7.720 1.00 65.50 97 TRP A C 1
ATOM 727 O O . TRP A 1 97 ? 19.556 -2.167 -7.602 1.00 65.50 97 TRP A O 1
ATOM 737 N N . LYS A 1 98 ? 18.649 -3.815 -8.835 1.00 72.25 98 LYS A N 1
ATOM 738 C CA . LYS A 1 98 ? 19.343 -3.407 -10.065 1.00 72.25 98 LYS A CA 1
ATOM 739 C C . LYS A 1 98 ? 18.635 -2.210 -10.697 1.00 72.25 98 LYS A C 1
ATOM 741 O O . LY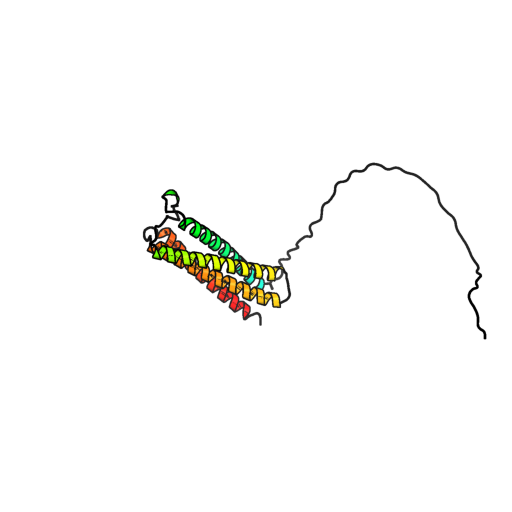S A 1 98 ? 17.421 -2.055 -10.583 1.00 72.25 98 LYS A O 1
ATOM 746 N N . CYS A 1 99 ? 19.397 -1.366 -11.382 1.00 77.19 99 CYS A N 1
ATOM 747 C CA . CYS A 1 99 ? 18.822 -0.400 -12.306 1.00 77.19 99 CYS A CA 1
ATOM 748 C C . CYS A 1 99 ? 18.404 -1.153 -13.576 1.00 77.19 99 CYS A C 1
ATOM 750 O O . CYS A 1 99 ? 19.251 -1.751 -14.241 1.00 77.19 99 CYS A O 1
ATOM 752 N N . VAL A 1 100 ? 17.103 -1.168 -13.864 1.00 77.44 100 VAL A N 1
ATOM 753 C CA . VAL A 1 100 ? 16.520 -1.786 -15.060 1.00 77.44 100 VAL A CA 1
ATOM 754 C C . VAL A 1 100 ? 16.082 -0.666 -15.992 1.00 77.44 100 VAL A C 1
ATOM 756 O O . VAL A 1 100 ? 15.391 0.256 -15.567 1.00 77.44 100 VAL A O 1
ATOM 759 N N . GLU A 1 101 ? 16.485 -0.750 -17.254 1.00 80.62 101 GLU A N 1
ATOM 760 C CA . GLU A 1 101 ? 16.031 0.159 -18.303 1.00 80.62 101 GLU A CA 1
ATOM 761 C C . GLU A 1 101 ? 14.681 -0.354 -18.830 1.00 80.62 101 GLU A C 1
ATOM 763 O O . GLU A 1 101 ? 14.589 -1.454 -19.377 1.00 80.62 101 GLU A O 1
ATOM 768 N N . LEU A 1 102 ? 13.609 0.398 -18.565 1.00 82.31 102 LEU A N 1
ATOM 769 C CA . LEU A 1 102 ? 12.253 0.070 -19.011 1.00 82.31 102 LEU A CA 1
ATOM 770 C C . LEU A 1 102 ? 12.024 0.639 -20.417 1.00 82.31 102 LEU A C 1
ATOM 772 O O . LEU A 1 102 ? 12.656 1.612 -20.816 1.00 82.31 102 LEU A O 1
ATOM 776 N N . THR A 1 103 ? 11.075 0.070 -21.159 1.00 88.69 103 THR A N 1
ATOM 777 C CA . THR A 1 103 ? 10.561 0.725 -22.371 1.00 88.69 103 THR A CA 1
ATOM 778 C C . THR A 1 103 ? 9.719 1.943 -21.988 1.00 88.69 103 THR A C 1
ATOM 780 O O . THR A 1 103 ? 9.045 1.910 -20.958 1.00 88.69 103 THR A O 1
ATOM 783 N N . ASP A 1 104 ? 9.676 2.980 -22.831 1.00 89.19 104 ASP A N 1
ATOM 784 C CA . ASP A 1 104 ? 8.926 4.228 -22.586 1.00 89.19 104 ASP A CA 1
ATOM 785 C C . ASP A 1 104 ? 7.487 3.988 -22.087 1.00 89.19 104 ASP A C 1
ATOM 787 O O . ASP A 1 104 ? 6.992 4.676 -21.195 1.00 89.19 104 ASP A O 1
ATOM 791 N N . ALA A 1 105 ? 6.811 2.978 -22.648 1.00 90.06 105 ALA A N 1
ATOM 792 C CA . ALA A 1 105 ? 5.455 2.590 -22.266 1.00 90.06 105 ALA A CA 1
ATOM 793 C C . ALA A 1 105 ? 5.388 1.978 -20.854 1.00 90.06 105 ALA A C 1
ATOM 795 O O . ALA A 1 105 ? 4.524 2.356 -20.063 1.00 90.06 105 ALA A O 1
ATOM 796 N N . ALA A 1 106 ? 6.313 1.071 -20.525 1.00 89.50 106 ALA A N 1
ATOM 797 C CA . ALA A 1 106 ? 6.398 0.442 -19.210 1.00 89.50 106 ALA A CA 1
ATOM 798 C C . ALA A 1 106 ? 6.840 1.443 -18.128 1.00 89.50 106 ALA A C 1
ATOM 800 O O . ALA A 1 106 ? 6.308 1.425 -17.017 1.00 89.50 106 ALA A O 1
ATOM 801 N N . GLU A 1 107 ? 7.773 2.349 -18.446 1.00 89.56 107 GLU A N 1
ATOM 802 C CA . GLU A 1 107 ? 8.193 3.411 -17.529 1.00 89.56 107 GLU A CA 1
ATOM 803 C C . GLU A 1 107 ? 7.049 4.398 -17.271 1.00 89.56 107 GLU A C 1
ATOM 805 O O . GLU A 1 107 ? 6.812 4.775 -16.122 1.00 89.56 107 GLU A O 1
ATOM 810 N N . ALA A 1 108 ? 6.290 4.772 -18.308 1.00 91.56 108 ALA A N 1
ATOM 811 C CA . ALA A 1 108 ? 5.107 5.612 -18.162 1.00 91.56 108 ALA A CA 1
ATOM 812 C C . ALA A 1 108 ? 4.036 4.945 -17.282 1.00 91.56 108 ALA A C 1
ATOM 814 O O . ALA A 1 108 ? 3.535 5.586 -16.354 1.00 91.56 108 ALA A O 1
ATOM 815 N N . GLU A 1 109 ? 3.719 3.666 -17.516 1.00 93.38 109 GLU A N 1
ATOM 816 C CA . GLU A 1 109 ? 2.750 2.912 -16.713 1.00 93.38 109 GLU A CA 1
ATOM 817 C C . GLU A 1 109 ? 3.188 2.828 -15.243 1.00 93.38 109 GLU A C 1
ATOM 819 O O . GLU A 1 109 ? 2.476 3.331 -14.365 1.00 93.38 109 GLU A O 1
ATOM 824 N N . ALA A 1 110 ? 4.394 2.317 -14.970 1.00 91.12 110 ALA A N 1
ATOM 825 C CA . ALA A 1 110 ? 4.947 2.228 -13.619 1.00 91.12 110 ALA A CA 1
ATOM 826 C C . ALA A 1 110 ? 4.994 3.603 -12.930 1.00 91.12 110 ALA A C 1
ATOM 828 O O . ALA A 1 110 ? 4.569 3.750 -11.784 1.00 91.12 110 ALA A O 1
ATOM 829 N N . THR A 1 111 ? 5.406 4.654 -13.643 1.00 91.81 111 THR A N 1
ATOM 830 C CA . THR A 1 111 ? 5.434 6.023 -13.112 1.00 91.81 111 THR A CA 1
ATOM 831 C C . THR A 1 111 ? 4.031 6.562 -12.803 1.00 91.81 111 THR A C 1
ATOM 833 O O . THR A 1 111 ? 3.875 7.349 -11.864 1.00 91.81 111 THR A O 1
ATOM 836 N N . THR A 1 112 ? 2.982 6.160 -13.533 1.00 94.50 112 THR A N 1
ATOM 837 C CA . THR A 1 112 ? 1.602 6.500 -13.142 1.00 94.50 112 THR A CA 1
ATOM 838 C C . THR A 1 112 ? 1.147 5.738 -11.902 1.00 94.50 112 THR A C 1
ATOM 840 O O . THR A 1 112 ? 0.598 6.374 -11.001 1.00 94.50 112 THR A O 1
ATOM 843 N N . LEU A 1 113 ? 1.432 4.434 -11.799 1.00 94.31 113 LEU A N 1
ATOM 844 C CA . LEU A 1 113 ? 1.116 3.622 -10.618 1.00 94.31 113 LEU A CA 1
ATOM 845 C C . LEU A 1 113 ? 1.781 4.192 -9.359 1.00 94.31 113 LEU A C 1
ATOM 847 O O . LEU A 1 113 ? 1.090 4.478 -8.386 1.00 94.31 113 LEU A O 1
ATOM 851 N N . VAL A 1 114 ? 3.080 4.495 -9.411 1.00 93.94 114 VAL A N 1
ATOM 852 C CA . VAL A 1 114 ? 3.837 5.086 -8.292 1.00 93.94 114 VAL A CA 1
ATOM 853 C C . VAL A 1 114 ? 3.280 6.460 -7.871 1.00 93.94 114 VAL A C 1
ATOM 855 O O . VAL A 1 114 ? 3.224 6.786 -6.683 1.00 93.94 114 VAL A O 1
ATOM 858 N N . ARG A 1 115 ? 2.790 7.279 -8.816 1.00 94.56 115 ARG A N 1
ATOM 859 C CA . ARG A 1 115 ? 2.108 8.552 -8.496 1.00 94.56 115 ARG A CA 1
ATOM 860 C C . ARG A 1 115 ? 0.743 8.342 -7.833 1.00 94.56 115 ARG A C 1
ATOM 862 O O . ARG A 1 115 ? 0.348 9.176 -7.016 1.00 94.56 115 ARG A O 1
ATOM 869 N N . TRP A 1 116 ? 0.018 7.274 -8.166 1.00 94.50 116 TRP A N 1
ATOM 870 C CA . TRP A 1 116 ? -1.225 6.907 -7.479 1.00 94.50 116 TRP A CA 1
ATOM 871 C C . TRP A 1 116 ? -0.949 6.320 -6.092 1.00 94.50 116 TRP A C 1
ATOM 873 O O . TRP A 1 116 ? -1.543 6.792 -5.129 1.00 94.50 116 TRP A O 1
ATOM 883 N N . GLN A 1 117 ? 0.031 5.427 -5.963 1.00 93.88 117 GLN A N 1
ATOM 884 C CA . GLN A 1 117 ? 0.528 4.859 -4.706 1.00 93.88 117 GLN A CA 1
ATOM 885 C C . GLN A 1 117 ? 0.908 5.954 -3.694 1.00 93.88 117 GLN A C 1
ATOM 887 O O . GLN A 1 117 ? 0.498 5.901 -2.534 1.00 93.88 117 GLN A O 1
ATOM 892 N N . LEU A 1 118 ? 1.606 7.010 -4.137 1.00 94.38 118 LEU A N 1
ATOM 893 C CA . LEU A 1 118 ? 1.928 8.171 -3.299 1.00 94.38 118 LEU A CA 1
ATOM 894 C C . LEU A 1 118 ? 0.675 8.942 -2.840 1.00 94.38 118 LEU A C 1
ATOM 896 O O . LEU A 1 118 ? 0.598 9.369 -1.688 1.00 94.38 118 LEU A O 1
ATOM 900 N N . ARG A 1 119 ? -0.328 9.111 -3.713 1.00 94.94 119 ARG A N 1
ATOM 901 C CA . ARG A 1 119 ? -1.608 9.757 -3.360 1.00 94.94 119 ARG A CA 1
ATOM 902 C C . ARG A 1 119 ? -2.402 8.914 -2.363 1.00 94.94 119 ARG A C 1
ATOM 904 O O . ARG A 1 119 ? -2.882 9.460 -1.373 1.00 94.94 119 ARG A O 1
ATOM 911 N N . CYS A 1 120 ? -2.500 7.605 -2.595 1.00 94.19 120 CYS A N 1
ATOM 912 C CA . CYS A 1 120 ? -3.128 6.653 -1.682 1.00 94.19 120 CYS A CA 1
ATOM 913 C C . CYS A 1 120 ? -2.440 6.678 -0.314 1.00 94.19 120 CYS A C 1
ATOM 915 O O . CYS A 1 120 ? -3.129 6.856 0.683 1.00 94.19 120 CYS A O 1
ATOM 917 N N . SER A 1 121 ? -1.104 6.665 -0.271 1.00 95.25 121 SER A N 1
ATOM 918 C CA . SER A 1 121 ? -0.317 6.776 0.967 1.00 95.25 121 SER A CA 1
ATOM 919 C C . SER A 1 121 ? -0.638 8.052 1.763 1.00 95.25 121 SER A C 1
ATOM 921 O O . SER A 1 121 ? -0.849 7.990 2.972 1.00 95.25 121 SER A O 1
ATOM 923 N N . VAL A 1 122 ? -0.749 9.217 1.110 1.00 94.69 122 VAL A N 1
ATOM 924 C CA . VAL A 1 122 ? -1.130 10.478 1.786 1.00 94.69 122 VAL A CA 1
ATOM 925 C C . VAL A 1 122 ? -2.552 10.409 2.361 1.00 94.69 122 VAL A C 1
ATOM 927 O O . VAL A 1 122 ? -2.781 10.832 3.493 1.00 94.69 122 VAL A O 1
ATOM 930 N N . VAL A 1 123 ? -3.504 9.853 1.607 1.00 93.31 123 VAL A N 1
ATOM 931 C CA . VAL A 1 123 ? -4.908 9.697 2.030 1.00 93.31 123 VAL A CA 1
ATOM 932 C C . VAL A 1 123 ? -5.038 8.695 3.189 1.00 93.31 123 VAL A C 1
ATOM 934 O O . VAL A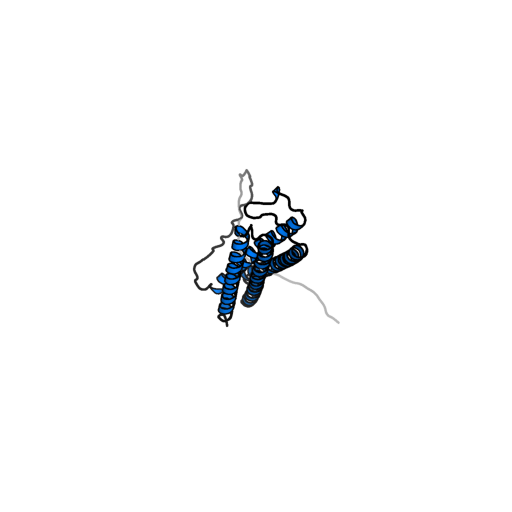 1 123 ? -5.705 8.974 4.183 1.00 93.31 123 VAL A O 1
ATOM 937 N N . GLN A 1 124 ? -4.335 7.568 3.096 1.00 95.38 124 GLN A N 1
ATOM 938 C CA . GLN A 1 124 ? -4.221 6.512 4.103 1.00 95.38 124 GLN A CA 1
ATOM 939 C C . GLN A 1 124 ? -3.645 7.045 5.421 1.00 95.38 124 GLN A C 1
ATOM 941 O O . GLN A 1 124 ? -4.258 6.867 6.474 1.00 95.38 124 GLN A O 1
ATOM 946 N N . ALA A 1 125 ? -2.521 7.770 5.363 1.00 96.00 125 ALA A N 1
ATOM 947 C CA . ALA A 1 125 ? -1.918 8.411 6.531 1.00 96.00 125 ALA A CA 1
ATOM 948 C C . ALA A 1 125 ? -2.861 9.437 7.177 1.00 96.00 125 ALA A C 1
ATOM 950 O O . ALA A 1 125 ? -2.996 9.458 8.400 1.00 96.00 125 ALA A O 1
ATOM 951 N N . ALA A 1 126 ? -3.544 10.261 6.373 1.00 96.69 126 ALA A N 1
ATOM 952 C CA . ALA A 1 126 ? -4.485 11.257 6.877 1.00 96.69 126 ALA A CA 1
ATOM 953 C C . ALA A 1 126 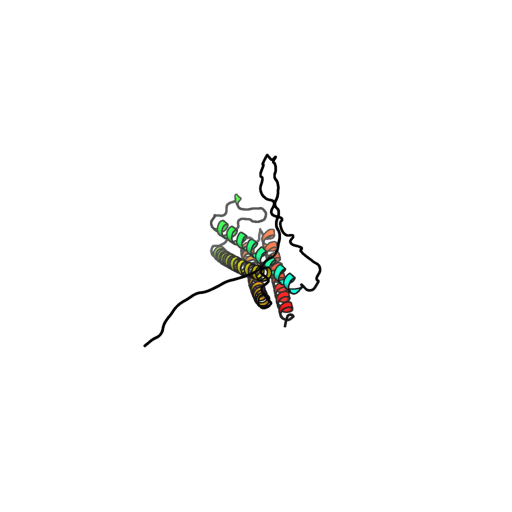? -5.670 10.610 7.614 1.00 96.69 126 ALA A C 1
ATOM 955 O O . ALA A 1 126 ? -5.968 10.995 8.746 1.00 96.69 126 ALA A O 1
ATOM 956 N N . TYR A 1 127 ? -6.320 9.602 7.024 1.00 96.12 127 TYR A N 1
ATOM 957 C CA . TYR A 1 127 ? -7.448 8.927 7.671 1.00 96.12 127 TYR A CA 1
ATOM 958 C C . TYR A 1 127 ? -7.028 8.126 8.910 1.00 96.12 127 TYR A C 1
ATOM 960 O O . TYR A 1 127 ? -7.696 8.231 9.940 1.00 96.12 127 TYR A O 1
ATOM 968 N N . ALA A 1 128 ? -5.894 7.418 8.867 1.00 95.38 128 ALA A N 1
ATOM 969 C CA . ALA A 1 128 ? -5.354 6.713 10.029 1.00 95.38 128 ALA A CA 1
ATOM 970 C C . ALA A 1 128 ? -5.006 7.674 11.183 1.00 95.38 128 ALA A C 1
ATOM 972 O O . ALA A 1 128 ? -5.362 7.416 12.334 1.00 95.38 128 ALA A O 1
ATOM 973 N N . ALA A 1 129 ? -4.376 8.817 10.888 1.00 95.38 129 ALA A N 1
ATOM 974 C CA . ALA A 1 129 ? -4.058 9.833 11.891 1.00 95.38 129 ALA A CA 1
ATOM 975 C C . ALA A 1 129 ? -5.320 10.458 12.513 1.00 95.38 129 ALA A C 1
ATOM 977 O O . ALA A 1 129 ? -5.382 10.623 13.732 1.00 95.38 129 ALA A O 1
ATOM 978 N N . VAL A 1 130 ? -6.352 10.764 11.715 1.00 94.62 130 VAL A N 1
ATOM 979 C CA . VAL A 1 130 ? -7.623 11.292 12.246 1.00 94.62 130 VAL A CA 1
ATOM 980 C C . VAL A 1 130 ? -8.355 10.235 13.083 1.00 94.62 130 VAL A C 1
ATOM 982 O O . VAL A 1 130 ? -8.860 10.573 14.151 1.00 94.62 130 VAL A O 1
ATOM 985 N N . ALA A 1 131 ? -8.360 8.961 12.677 1.00 92.38 131 ALA A N 1
ATOM 986 C CA . ALA A 1 131 ? -8.927 7.871 13.477 1.00 92.38 131 ALA A CA 1
ATOM 987 C C . ALA A 1 131 ? -8.222 7.728 14.842 1.00 92.38 131 ALA A C 1
ATOM 989 O O . ALA A 1 131 ? -8.887 7.677 15.879 1.00 92.38 131 ALA A O 1
ATOM 990 N N . LEU A 1 132 ? -6.882 7.754 14.862 1.00 92.25 132 LEU A N 1
ATOM 991 C CA . LEU A 1 132 ? -6.081 7.741 16.094 1.00 92.25 132 LEU A CA 1
ATOM 992 C C . LEU A 1 132 ? -6.395 8.945 16.996 1.00 92.25 132 LEU A C 1
ATOM 994 O O . LEU A 1 132 ? -6.618 8.770 18.193 1.00 92.25 132 LEU A O 1
ATOM 998 N N . LEU A 1 133 ? -6.498 10.154 16.435 1.00 92.19 133 LEU A N 1
ATOM 999 C CA . LEU A 1 133 ? -6.879 11.357 17.187 1.00 92.19 133 LEU A CA 1
ATOM 1000 C C . LEU A 1 133 ? -8.307 11.269 17.759 1.00 92.19 133 LEU A C 1
ATOM 1002 O O . LEU A 1 133 ? -8.535 11.683 18.898 1.00 92.19 133 LEU A O 1
ATOM 1006 N N . LEU A 1 134 ? -9.269 10.711 17.019 1.00 89.75 134 LEU A N 1
ATOM 1007 C CA . LEU A 1 134 ? -10.647 10.516 17.494 1.00 89.75 134 LEU A CA 1
ATOM 1008 C C . LEU A 1 134 ? -10.771 9.463 18.604 1.00 89.75 134 LEU A C 1
ATOM 1010 O O . LEU A 1 134 ? -11.681 9.578 19.429 1.00 89.75 134 LEU A O 1
ATOM 1014 N N . MET A 1 135 ? -9.863 8.481 18.650 1.00 84.69 135 MET A N 1
ATOM 1015 C CA . MET A 1 135 ? -9.748 7.528 19.759 1.00 84.69 135 MET A CA 1
ATOM 1016 C C . MET A 1 135 ? -9.066 8.164 20.980 1.00 84.69 135 MET A C 1
ATOM 1018 O O . MET A 1 135 ? -9.640 8.162 22.068 1.00 84.69 135 MET A O 1
ATOM 1022 N N . VAL A 1 136 ? -7.888 8.780 20.810 1.00 83.38 136 VAL A N 1
ATOM 1023 C CA . VAL A 1 136 ? -7.112 9.380 21.918 1.00 83.38 136 VAL A CA 1
ATOM 1024 C C . VAL A 1 136 ? -7.857 10.537 22.595 1.00 83.38 136 VAL A C 1
ATOM 1026 O O . VAL A 1 136 ? -7.760 10.705 23.806 1.00 83.38 136 VAL A O 1
ATOM 1029 N N . THR A 1 137 ? -8.648 11.321 21.854 1.00 82.56 137 THR A N 1
ATOM 1030 C CA . THR A 1 137 ? -9.402 12.455 22.431 1.00 82.56 137 THR A CA 1
ATOM 1031 C C . THR A 1 137 ? -10.678 12.061 23.191 1.00 82.56 137 THR A C 1
ATOM 1033 O O . THR A 1 137 ? -11.373 12.948 23.692 1.00 82.56 137 THR A O 1
ATOM 1036 N N . GLY A 1 138 ? -11.003 10.765 23.303 1.00 67.38 138 GLY A N 1
ATOM 1037 C CA . GLY A 1 138 ? -11.987 10.234 24.261 1.00 67.38 138 GLY A CA 1
ATOM 1038 C C . GLY A 1 138 ? -13.433 10.732 24.113 1.00 67.38 138 GLY A C 1
ATOM 1039 O O . GLY A 1 138 ? -14.239 10.586 25.035 1.00 67.38 138 GLY A O 1
ATOM 1040 N N . ARG A 1 139 ? -13.799 11.353 22.984 1.00 65.31 139 ARG A N 1
ATOM 1041 C CA . ARG A 1 139 ? -15.151 11.899 22.785 1.00 65.31 139 ARG A CA 1
ATOM 1042 C C . ARG A 1 139 ? -16.168 10.753 22.659 1.00 65.31 139 ARG A C 1
ATOM 1044 O O . ARG A 1 139 ? -15.924 9.764 21.979 1.00 65.31 139 ARG A O 1
ATOM 1051 N N . ARG A 1 140 ? -17.323 10.885 23.326 1.00 63.00 140 ARG A N 1
ATOM 1052 C CA . ARG A 1 140 ? -18.356 9.830 23.474 1.00 63.00 140 ARG A CA 1
ATOM 1053 C C . ARG A 1 140 ? -18.710 9.095 22.169 1.00 63.00 140 ARG A C 1
ATOM 1055 O O . ARG A 1 140 ? -18.893 9.752 21.147 1.00 63.00 140 ARG A O 1
ATOM 1062 N N . ARG A 1 141 ? -18.962 7.778 22.284 1.00 60.72 141 ARG A N 1
ATOM 1063 C CA . ARG A 1 141 ? -19.676 6.810 21.400 1.00 60.72 141 ARG A CA 1
ATOM 1064 C C . ARG A 1 141 ? -19.763 7.131 19.894 1.00 60.72 141 ARG A C 1
ATOM 1066 O O . ARG A 1 141 ? -19.212 6.386 19.098 1.00 60.72 141 ARG A O 1
ATOM 1073 N N . ARG A 1 142 ? -20.371 8.254 19.489 1.00 60.44 142 ARG A N 1
ATOM 1074 C CA . ARG A 1 142 ? -20.370 8.754 18.098 1.00 60.44 142 ARG A CA 1
ATOM 1075 C C . ARG A 1 142 ? -18.955 9.000 17.542 1.00 60.44 142 ARG A C 1
ATOM 1077 O O . ARG A 1 142 ? -18.783 8.906 16.338 1.00 60.44 142 ARG A O 1
ATOM 1084 N N . SER A 1 143 ? -17.941 9.272 18.372 1.00 68.31 143 SER A N 1
ATOM 1085 C CA . SER A 1 143 ? -16.535 9.311 17.908 1.00 68.31 143 SER A CA 1
ATOM 1086 C C . SER A 1 143 ? -16.049 7.934 17.432 1.00 68.31 143 SER A C 1
ATOM 1088 O O . SER A 1 143 ? -15.307 7.854 16.458 1.00 68.31 143 SER A O 1
ATOM 1090 N N . SER A 1 144 ? -16.527 6.852 18.065 1.00 76.38 144 SER A N 1
ATOM 1091 C CA . SER A 1 144 ? -16.166 5.467 17.730 1.00 76.38 144 SER A CA 1
ATOM 1092 C C . SER A 1 144 ? -16.602 5.106 16.311 1.00 76.38 144 SER A C 1
ATOM 1094 O O . SER A 1 144 ? -15.783 4.656 15.524 1.00 76.38 144 SER A O 1
ATOM 1096 N N . SER A 1 145 ? -17.851 5.405 15.928 1.00 82.44 145 SER A N 1
ATOM 1097 C CA . SER A 1 145 ? -18.360 5.109 14.577 1.00 82.44 145 SER A CA 1
ATOM 1098 C C . SER A 1 145 ? -17.633 5.885 13.466 1.00 82.44 145 SER A C 1
ATOM 1100 O O . SER A 1 145 ? -17.504 5.390 12.350 1.00 82.44 145 SER A O 1
ATOM 1102 N N . TRP A 1 146 ? -17.125 7.092 13.752 1.00 88.44 146 TRP A N 1
ATOM 1103 C CA . TRP A 1 146 ? -16.273 7.821 12.802 1.00 88.44 146 TRP A CA 1
ATOM 1104 C C . TRP A 1 146 ? -14.850 7.256 12.759 1.00 88.44 146 TRP A C 1
ATOM 1106 O O . TRP A 1 146 ? -14.314 7.096 11.667 1.00 88.44 146 TRP A O 1
ATOM 1116 N N . ALA A 1 147 ? -14.250 6.903 13.902 1.00 88.88 147 ALA A N 1
ATOM 1117 C CA . ALA A 1 147 ? -12.947 6.233 13.939 1.00 88.88 147 ALA A CA 1
ATOM 1118 C C . ALA A 1 147 ? -12.979 4.884 13.194 1.00 88.88 147 ALA A C 1
ATOM 1120 O O . ALA A 1 147 ? -12.076 4.615 12.409 1.00 88.88 147 ALA A O 1
ATOM 1121 N N . TRP A 1 148 ? -14.058 4.108 13.352 1.00 88.88 148 TRP A N 1
ATOM 1122 C CA . TRP A 1 148 ? -14.380 2.909 12.571 1.00 88.88 148 TRP A CA 1
ATOM 1123 C C . TRP A 1 148 ? -14.345 3.159 11.060 1.00 88.88 148 TRP A C 1
ATOM 1125 O O . TRP A 1 148 ? -13.565 2.532 10.344 1.00 88.88 148 TRP A O 1
ATOM 1135 N N . ALA A 1 149 ? -15.156 4.103 10.571 1.00 91.56 149 ALA A N 1
ATOM 1136 C CA . ALA A 1 149 ? -15.236 4.413 9.144 1.00 91.56 149 ALA A CA 1
ATOM 1137 C C . ALA A 1 149 ? -13.893 4.911 8.576 1.00 91.56 149 ALA A C 1
ATOM 1139 O O . ALA A 1 149 ? -13.506 4.542 7.470 1.00 91.56 149 ALA A O 1
ATOM 1140 N N . LEU A 1 150 ? -13.151 5.715 9.343 1.00 94.50 150 LEU A N 1
ATOM 1141 C CA . LEU A 1 150 ? -11.831 6.217 8.954 1.00 94.50 150 LEU A CA 1
ATOM 1142 C C . LEU A 1 150 ? -10.768 5.109 8.930 1.00 94.50 150 LEU A C 1
ATOM 1144 O O . LEU A 1 150 ? -9.962 5.074 8.003 1.00 94.50 150 LEU A O 1
ATOM 1148 N N . ALA A 1 151 ? -10.786 4.186 9.897 1.00 93.62 151 ALA A N 1
ATOM 1149 C CA . ALA A 1 151 ? -9.909 3.017 9.924 1.00 93.62 151 ALA A CA 1
ATOM 1150 C C . ALA A 1 151 ? -10.177 2.084 8.733 1.00 93.62 151 ALA A C 1
ATOM 1152 O O . ALA A 1 151 ? -9.235 1.632 8.085 1.00 93.62 151 ALA A O 1
ATOM 1153 N N . PHE A 1 152 ? -11.452 1.861 8.399 1.00 93.50 152 PHE A N 1
ATOM 1154 C CA . PHE A 1 152 ? -11.857 1.097 7.220 1.00 93.50 152 PHE A CA 1
ATOM 1155 C C . PHE A 1 152 ? -11.353 1.746 5.923 1.00 93.50 152 PHE A C 1
ATOM 1157 O O . PHE A 1 152 ? -10.697 1.083 5.125 1.00 93.50 152 PHE A O 1
ATOM 1164 N N . VAL A 1 153 ? -11.577 3.052 5.723 1.00 95.00 153 VAL A N 1
ATOM 1165 C CA . VAL A 1 153 ? -11.109 3.751 4.509 1.00 95.00 153 VAL A CA 1
ATOM 1166 C C . VAL A 1 153 ? -9.577 3.808 4.438 1.00 95.00 153 VAL A C 1
ATOM 1168 O O . VAL A 1 153 ? -9.018 3.644 3.353 1.00 95.00 153 VAL A O 1
ATOM 1171 N N . ALA A 1 154 ? -8.883 3.975 5.569 1.00 95.69 154 ALA A N 1
ATOM 1172 C CA . ALA A 1 154 ? -7.425 3.873 5.617 1.00 95.69 154 ALA A CA 1
ATOM 1173 C C . ALA A 1 154 ? -6.948 2.474 5.197 1.00 95.69 154 ALA A C 1
ATOM 1175 O O . ALA A 1 154 ? -6.047 2.366 4.374 1.00 95.69 154 ALA A O 1
ATOM 1176 N N . LEU A 1 155 ? -7.581 1.406 5.686 1.00 94.38 155 LEU A N 1
ATOM 1177 C CA . LEU A 1 155 ? -7.214 0.033 5.343 1.00 94.38 155 LEU A CA 1
ATOM 1178 C C . LEU A 1 155 ? -7.542 -0.338 3.883 1.00 94.38 155 LEU A C 1
ATOM 1180 O O . LEU A 1 155 ? -6.742 -1.008 3.234 1.00 94.38 155 LEU A O 1
ATOM 1184 N N . VAL A 1 156 ? -8.651 0.158 3.321 1.00 94.88 156 VAL A N 1
ATOM 1185 C CA . VAL A 1 156 ? -8.937 0.047 1.876 1.00 94.88 156 VAL A CA 1
ATOM 1186 C C . VAL A 1 156 ? -7.858 0.759 1.049 1.00 94.88 156 VAL A C 1
ATOM 1188 O O . VAL A 1 156 ? -7.436 0.242 0.014 1.00 94.88 156 VAL A O 1
ATOM 1191 N N . ALA A 1 157 ? -7.365 1.914 1.508 1.00 94.06 157 ALA A N 1
ATOM 1192 C CA . ALA A 1 157 ? -6.242 2.595 0.868 1.00 94.06 157 ALA A CA 1
ATOM 1193 C C . ALA A 1 157 ? -4.917 1.815 1.011 1.00 94.06 157 ALA A C 1
ATOM 1195 O O . ALA A 1 157 ? -4.145 1.795 0.052 1.00 94.06 157 ALA A O 1
ATOM 1196 N N . THR A 1 158 ? -4.688 1.106 2.126 1.00 94.69 158 THR A N 1
ATOM 1197 C CA . THR A 1 158 ? -3.555 0.172 2.295 1.00 94.69 158 THR A CA 1
ATOM 1198 C C . THR A 1 158 ? -3.605 -0.944 1.249 1.00 94.69 158 THR A C 1
ATOM 1200 O O . THR A 1 158 ? -2.666 -1.079 0.463 1.00 94.69 158 THR A O 1
ATOM 1203 N N . ALA A 1 159 ? -4.740 -1.641 1.129 1.00 93.38 159 ALA A N 1
ATOM 1204 C CA . ALA A 1 159 ? -4.921 -2.729 0.164 1.00 93.38 159 ALA A CA 1
ATOM 1205 C C . ALA A 1 159 ? -4.759 -2.261 -1.292 1.00 93.38 159 ALA A C 1
ATOM 1207 O O . ALA A 1 159 ? -4.142 -2.947 -2.111 1.00 93.38 159 ALA A O 1
ATOM 1208 N N . ALA A 1 160 ? -5.263 -1.066 -1.620 1.00 93.19 160 ALA A N 1
ATOM 1209 C CA . ALA A 1 160 ? -5.054 -0.449 -2.928 1.00 93.19 160 ALA A CA 1
ATOM 1210 C C . ALA A 1 160 ? -3.569 -0.129 -3.188 1.00 93.19 160 ALA A C 1
ATOM 1212 O O . ALA A 1 160 ? -3.092 -0.302 -4.308 1.00 93.19 160 ALA A O 1
ATOM 1213 N N . THR A 1 161 ? -2.832 0.292 -2.158 1.00 93.75 161 THR A N 1
ATOM 1214 C CA . THR A 1 161 ? -1.402 0.627 -2.235 1.00 93.75 161 THR A CA 1
ATOM 1215 C C . THR A 1 161 ? -0.542 -0.625 -2.460 1.00 93.75 161 THR A C 1
ATOM 1217 O O . THR A 1 161 ? 0.281 -0.615 -3.376 1.00 93.75 161 THR A O 1
ATOM 1220 N N . HIS A 1 162 ? -0.793 -1.731 -1.744 1.00 92.94 162 HIS A N 1
ATOM 1221 C CA . HIS A 1 162 ? -0.143 -3.026 -2.017 1.00 92.94 162 HIS A CA 1
ATOM 1222 C C . HIS A 1 162 ? -0.470 -3.557 -3.421 1.00 92.94 162 HIS A C 1
ATOM 1224 O O . HIS A 1 162 ? 0.422 -4.013 -4.135 1.00 92.94 162 HIS A O 1
ATOM 1230 N N . CYS A 1 163 ? -1.726 -3.437 -3.873 1.00 91.50 163 CYS A N 1
ATOM 1231 C CA . CYS A 1 163 ? -2.103 -3.808 -5.241 1.00 91.50 163 CYS A CA 1
ATOM 1232 C C . CYS A 1 163 ? -1.357 -2.987 -6.310 1.00 91.50 163 CYS A C 1
ATOM 1234 O O . CYS A 1 163 ? -0.997 -3.535 -7.350 1.00 91.50 163 CYS A O 1
ATOM 1236 N N . MET A 1 164 ? -1.106 -1.692 -6.078 1.00 92.25 164 MET A N 1
ATOM 1237 C CA . MET A 1 164 ? -0.300 -0.866 -6.991 1.00 92.25 164 MET A CA 1
ATOM 1238 C C . MET A 1 164 ? 1.176 -1.278 -6.976 1.00 92.25 164 MET A C 1
ATOM 1240 O O . MET A 1 164 ? 1.763 -1.419 -8.047 1.00 92.25 164 MET A O 1
ATOM 1244 N N . SER A 1 165 ? 1.743 -1.532 -5.794 1.00 90.88 165 SER A N 1
ATOM 1245 C CA . SER A 1 165 ? 3.131 -1.981 -5.620 1.00 90.88 165 SER A CA 1
ATOM 1246 C C . SER A 1 165 ? 3.394 -3.313 -6.342 1.00 90.88 165 SER A C 1
ATOM 1248 O O . SER A 1 165 ? 4.235 -3.377 -7.239 1.00 90.88 165 SER A O 1
ATOM 1250 N N . ALA A 1 166 ? 2.551 -4.329 -6.116 1.00 90.56 166 ALA A N 1
ATOM 1251 C CA . ALA A 1 166 ? 2.634 -5.619 -6.810 1.00 90.56 166 ALA A CA 1
ATOM 1252 C C . ALA A 1 166 ? 2.489 -5.517 -8.344 1.00 90.56 166 ALA A C 1
ATOM 1254 O O . ALA A 1 166 ? 2.991 -6.376 -9.073 1.00 90.56 166 ALA A O 1
ATOM 1255 N N . MET A 1 167 ? 1.798 -4.492 -8.859 1.00 91.50 167 MET A N 1
ATOM 1256 C CA . MET A 1 167 ? 1.710 -4.226 -10.300 1.00 91.50 167 MET A CA 1
ATOM 1257 C C . MET A 1 167 ? 2.972 -3.533 -10.835 1.00 91.50 167 MET A C 1
ATOM 1259 O O . MET A 1 167 ? 3.426 -3.883 -11.922 1.00 91.50 167 MET A O 1
ATOM 1263 N N . VAL A 1 168 ? 3.595 -2.631 -10.065 1.00 90.38 168 VAL A N 1
ATOM 1264 C CA . VAL A 1 168 ? 4.909 -2.049 -10.397 1.00 90.38 168 VAL A CA 1
ATOM 1265 C C . VAL A 1 168 ? 5.986 -3.136 -10.431 1.00 90.38 168 VAL A C 1
ATOM 1267 O O . VAL A 1 168 ? 6.667 -3.271 -11.447 1.00 90.38 168 VAL A O 1
ATOM 1270 N N . ASP A 1 169 ? 6.095 -3.978 -9.400 1.00 88.44 169 ASP A N 1
ATOM 1271 C CA . ASP A 1 169 ? 7.086 -5.065 -9.381 1.00 88.44 169 ASP A CA 1
ATOM 1272 C C . ASP A 1 169 ? 6.854 -6.101 -10.492 1.00 88.44 169 ASP A C 1
ATOM 1274 O O . ASP A 1 169 ? 7.810 -6.674 -11.017 1.00 88.44 169 ASP A O 1
ATOM 1278 N N . ARG A 1 170 ? 5.603 -6.313 -10.925 1.00 89.00 170 ARG A N 1
ATOM 1279 C CA . ARG A 1 170 ? 5.294 -7.128 -12.113 1.00 89.00 170 ARG A CA 1
ATOM 1280 C C . ARG A 1 170 ? 5.820 -6.512 -13.408 1.00 89.00 170 ARG A C 1
ATOM 1282 O O . ARG A 1 170 ? 6.332 -7.256 -14.242 1.00 89.00 170 ARG A O 1
ATOM 1289 N N . ILE A 1 171 ? 5.739 -5.190 -13.572 1.00 89.94 171 ILE A N 1
ATOM 1290 C CA . ILE A 1 171 ? 6.336 -4.483 -14.718 1.00 89.94 171 ILE A CA 1
ATOM 1291 C C . ILE A 1 171 ? 7.869 -4.609 -14.669 1.00 89.94 171 ILE A C 1
ATOM 1293 O O . ILE A 1 171 ? 8.486 -4.954 -15.678 1.00 89.94 171 ILE A O 1
ATOM 1297 N N . LEU A 1 172 ? 8.485 -4.430 -13.493 1.00 84.94 172 LEU A N 1
ATOM 1298 C CA . LEU A 1 172 ? 9.933 -4.601 -13.303 1.00 84.94 172 LEU A CA 1
ATOM 1299 C C . LEU A 1 172 ? 10.395 -6.043 -13.585 1.00 84.94 172 LEU A C 1
ATOM 1301 O O . LEU A 1 172 ? 11.413 -6.253 -14.243 1.00 84.94 172 LEU A O 1
ATOM 1305 N N . LEU A 1 173 ? 9.642 -7.048 -13.129 1.00 85.44 173 LEU A N 1
ATOM 1306 C CA . LEU A 1 173 ? 9.907 -8.467 -13.383 1.00 85.44 173 LEU A CA 1
ATOM 1307 C C . LEU A 1 173 ? 9.758 -8.837 -14.868 1.00 85.44 173 LEU A C 1
ATOM 1309 O O . LEU A 1 173 ? 10.539 -9.642 -15.372 1.00 85.44 173 LEU A O 1
ATOM 1313 N N . ALA A 1 174 ? 8.787 -8.248 -15.571 1.00 86.69 174 ALA A N 1
ATOM 1314 C CA . ALA A 1 174 ? 8.610 -8.442 -17.009 1.00 86.69 174 ALA A CA 1
ATOM 1315 C C . ALA A 1 174 ? 9.739 -7.794 -17.831 1.00 86.69 174 ALA A C 1
ATOM 1317 O O . ALA A 1 174 ? 10.160 -8.363 -18.837 1.00 86.69 174 ALA A O 1
ATOM 1318 N N . ALA A 1 175 ? 10.259 -6.642 -17.389 1.00 84.06 175 ALA A N 1
ATOM 1319 C CA . ALA A 1 175 ? 11.401 -5.973 -18.015 1.00 84.06 175 ALA A CA 1
ATOM 1320 C C . ALA A 1 175 ? 12.740 -6.695 -17.746 1.00 84.06 175 ALA A C 1
ATOM 1322 O O . ALA A 1 175 ? 13.582 -6.782 -18.639 1.00 84.06 175 ALA A O 1
ATOM 1323 N N . ALA A 1 176 ? 12.933 -7.250 -16.543 1.00 78.88 176 ALA A N 1
ATOM 1324 C CA . ALA A 1 176 ? 14.159 -7.945 -16.141 1.00 78.88 176 ALA A CA 1
ATOM 1325 C C . ALA A 1 176 ? 13.894 -9.338 -15.528 1.00 78.88 176 ALA A C 1
ATOM 1327 O O . ALA A 1 176 ? 14.141 -9.550 -14.337 1.00 78.88 176 ALA A O 1
ATOM 1328 N N . PRO A 1 177 ? 13.492 -10.349 -16.326 1.00 71.06 177 PRO A N 1
ATOM 1329 C CA . PRO A 1 177 ? 13.284 -11.713 -15.826 1.00 71.06 177 PRO A CA 1
ATOM 1330 C C . PRO A 1 177 ? 14.572 -12.362 -15.281 1.00 71.06 177 PRO A C 1
ATOM 1332 O O . PRO A 1 177 ? 14.512 -13.268 -14.453 1.00 71.06 177 PRO A O 1
ATOM 1335 N N . GLY A 1 178 ? 15.749 -11.869 -15.688 1.00 67.31 178 GLY A N 1
ATOM 1336 C CA . GLY A 1 178 ? 17.049 -12.252 -15.121 1.00 67.31 178 GLY A CA 1
ATOM 1337 C C . GLY A 1 178 ? 17.342 -11.687 -13.720 1.00 67.31 178 GLY A C 1
ATOM 1338 O O . GLY A 1 178 ? 18.392 -12.000 -13.159 1.00 67.31 178 GLY A O 1
ATOM 1339 N N . ASP A 1 179 ? 16.451 -10.868 -13.150 1.00 65.25 179 ASP A N 1
ATOM 1340 C CA . ASP A 1 179 ? 16.535 -10.354 -11.773 1.00 65.25 179 ASP A CA 1
ATOM 1341 C C . ASP A 1 179 ? 15.387 -10.849 -10.874 1.00 65.25 179 ASP A C 1
ATOM 1343 O O . ASP A 1 179 ? 15.045 -10.242 -9.860 1.00 65.25 179 ASP A O 1
ATOM 1347 N N . ALA A 1 180 ? 14.794 -11.992 -11.237 1.00 61.41 180 ALA A N 1
ATOM 1348 C CA . ALA A 1 180 ? 13.620 -12.558 -10.576 1.00 61.41 180 ALA A CA 1
ATOM 1349 C C . ALA A 1 180 ? 13.746 -12.722 -9.047 1.00 61.41 180 ALA A C 1
ATOM 1351 O O . ALA A 1 180 ? 12.730 -12.695 -8.361 1.00 61.41 180 ALA A O 1
ATOM 1352 N N . GLY A 1 181 ? 14.957 -12.870 -8.498 1.00 66.25 181 GLY A N 1
ATOM 1353 C CA . GLY A 1 181 ? 15.172 -13.112 -7.067 1.00 66.25 181 GLY A CA 1
ATOM 1354 C C . GLY A 1 181 ? 14.587 -12.037 -6.143 1.00 66.25 181 GLY A C 1
ATOM 1355 O O . GLY A 1 181 ? 13.981 -12.388 -5.136 1.00 66.25 181 GLY A O 1
ATOM 1356 N N . GLY A 1 182 ? 14.729 -10.752 -6.488 1.00 71.94 182 GLY A N 1
ATOM 1357 C CA . GLY A 1 182 ? 14.124 -9.652 -5.726 1.00 71.94 182 GLY A CA 1
ATOM 1358 C C . GLY A 1 182 ? 12.645 -9.481 -6.067 1.00 71.94 182 GLY A C 1
ATOM 1359 O O . GLY A 1 182 ? 11.773 -9.646 -5.216 1.00 71.94 182 GLY A O 1
ATOM 1360 N N . ASN A 1 183 ? 12.353 -9.231 -7.345 1.00 74.50 183 ASN A N 1
ATOM 1361 C CA . ASN A 1 183 ? 11.014 -8.826 -7.781 1.00 74.50 183 ASN A CA 1
ATOM 1362 C C . ASN A 1 183 ? 9.949 -9.923 -7.563 1.00 74.50 183 ASN A C 1
ATOM 1364 O O . ASN A 1 183 ? 8.813 -9.601 -7.230 1.00 74.50 183 ASN A O 1
ATOM 1368 N N . VAL A 1 184 ? 10.281 -11.220 -7.681 1.00 80.56 184 VAL A N 1
ATOM 1369 C CA . VAL A 1 184 ? 9.321 -12.301 -7.359 1.00 80.56 184 VAL A CA 1
ATOM 1370 C C . VAL A 1 184 ? 9.028 -12.351 -5.860 1.00 80.56 184 VAL A C 1
ATOM 1372 O O . VAL A 1 184 ? 7.878 -12.565 -5.482 1.00 80.56 184 VAL A O 1
ATOM 1375 N N . VAL A 1 185 ? 10.032 -12.129 -5.002 1.00 83.31 185 VAL A N 1
ATOM 1376 C CA . VAL A 1 185 ? 9.822 -12.077 -3.547 1.00 83.31 185 VAL A CA 1
ATOM 1377 C C . VAL A 1 185 ? 8.922 -10.899 -3.189 1.00 83.31 185 VAL A C 1
ATOM 1379 O O . VAL A 1 185 ? 7.949 -11.110 -2.469 1.00 83.31 185 VAL A O 1
ATOM 1382 N N . ASN A 1 186 ? 9.164 -9.706 -3.743 1.00 83.25 186 ASN A N 1
ATOM 1383 C CA . ASN A 1 186 ? 8.307 -8.545 -3.491 1.00 83.25 186 ASN A CA 1
ATOM 1384 C C . ASN A 1 186 ? 6.856 -8.790 -3.952 1.00 83.25 186 ASN A C 1
ATOM 1386 O O . ASN A 1 186 ? 5.943 -8.640 -3.145 1.00 83.25 186 ASN A O 1
ATOM 1390 N N . VAL A 1 187 ? 6.627 -9.280 -5.183 1.00 85.19 187 VAL A N 1
ATOM 1391 C CA . VAL A 1 187 ? 5.271 -9.598 -5.693 1.00 85.19 187 VAL A CA 1
ATOM 1392 C C . VAL A 1 187 ? 4.538 -10.603 -4.796 1.00 85.19 187 VAL A C 1
ATOM 1394 O O . VAL A 1 187 ? 3.334 -10.466 -4.572 1.00 85.19 187 VAL A O 1
ATOM 1397 N N . VAL A 1 188 ? 5.236 -11.621 -4.280 1.00 86.88 188 VAL A N 1
ATOM 1398 C CA . VAL A 1 188 ? 4.645 -12.616 -3.368 1.00 86.88 188 VAL A CA 1
ATOM 1399 C C . VAL A 1 188 ? 4.357 -12.013 -1.990 1.00 86.88 188 VAL A C 1
ATOM 1401 O O . VAL A 1 188 ? 3.311 -12.311 -1.413 1.00 86.88 188 VAL A O 1
ATOM 1404 N N . VAL A 1 189 ? 5.237 -11.149 -1.476 1.00 89.12 189 VAL A N 1
ATOM 1405 C CA . VAL A 1 189 ? 5.040 -10.439 -0.204 1.00 89.12 189 VAL A CA 1
ATOM 1406 C C . VAL A 1 189 ? 3.868 -9.464 -0.301 1.00 89.12 189 VAL A C 1
ATOM 1408 O O . VAL A 1 189 ? 2.953 -9.572 0.508 1.00 89.12 189 VAL A O 1
ATOM 1411 N N . ASP A 1 190 ? 3.821 -8.581 -1.300 1.00 87.81 190 ASP A N 1
ATOM 1412 C CA . ASP A 1 190 ? 2.713 -7.629 -1.460 1.00 87.81 190 ASP A CA 1
ATOM 1413 C C . ASP A 1 190 ? 1.374 -8.331 -1.701 1.00 87.81 190 ASP A C 1
ATOM 1415 O O . ASP A 1 190 ? 0.354 -7.892 -1.173 1.00 87.81 190 ASP A O 1
ATOM 1419 N N . PHE A 1 191 ? 1.350 -9.458 -2.422 1.00 87.12 191 PHE A N 1
ATOM 1420 C CA . PHE A 1 191 ? 0.131 -10.260 -2.539 1.00 87.12 191 PHE A CA 1
ATOM 1421 C C . PHE A 1 191 ? -0.294 -10.864 -1.189 1.00 87.12 191 PHE A C 1
ATOM 1423 O O . PHE A 1 191 ? -1.473 -10.816 -0.836 1.00 87.12 191 PHE A O 1
ATOM 1430 N N . ALA A 1 192 ? 0.646 -11.403 -0.406 1.00 90.19 192 ALA A N 1
ATOM 1431 C CA . ALA A 1 192 ? 0.354 -11.948 0.919 1.00 90.19 192 ALA A CA 1
ATOM 1432 C C . ALA A 1 192 ? -0.119 -10.867 1.910 1.00 90.19 192 ALA A C 1
ATOM 1434 O O . ALA A 1 192 ? -1.022 -11.123 2.707 1.00 90.19 192 ALA A O 1
ATOM 1435 N N . VAL A 1 193 ? 0.438 -9.653 1.837 1.00 91.31 193 VAL A N 1
ATOM 1436 C CA . VAL A 1 193 ? 0.021 -8.523 2.678 1.00 91.31 193 VAL A CA 1
ATOM 1437 C C . VAL A 1 193 ? -1.316 -7.936 2.206 1.00 91.31 193 VAL A C 1
ATOM 1439 O O . VAL A 1 193 ? -2.174 -7.675 3.039 1.00 91.31 193 VAL A O 1
ATOM 1442 N N . ALA A 1 194 ? -1.593 -7.867 0.901 1.00 88.06 194 ALA A N 1
ATOM 1443 C CA . ALA A 1 194 ? -2.926 -7.510 0.402 1.00 88.06 194 ALA A CA 1
ATOM 1444 C C . ALA A 1 194 ? -4.012 -8.517 0.848 1.00 88.06 194 ALA A C 1
ATOM 1446 O O . ALA A 1 194 ? -5.143 -8.128 1.138 1.00 88.06 194 ALA A O 1
ATOM 1447 N N . VAL A 1 195 ? -3.685 -9.812 0.962 1.00 90.38 195 VAL A N 1
ATOM 1448 C CA . VAL A 1 195 ? -4.585 -10.819 1.561 1.00 90.38 195 VAL A CA 1
ATOM 1449 C C . VAL A 1 195 ? -4.748 -10.602 3.074 1.00 90.38 195 VAL A C 1
ATOM 1451 O O . VAL A 1 195 ? -5.855 -10.761 3.593 1.00 90.38 195 VAL A O 1
ATOM 1454 N N . LEU A 1 196 ? -3.692 -10.189 3.782 1.00 92.38 196 LEU A N 1
ATOM 1455 C CA . LEU A 1 196 ? -3.767 -9.806 5.196 1.00 92.38 196 LEU A CA 1
ATOM 1456 C C . LEU A 1 196 ? -4.659 -8.567 5.406 1.00 92.38 196 LEU A C 1
ATOM 1458 O O . LEU A 1 196 ? -5.479 -8.571 6.323 1.00 92.38 196 LEU A O 1
ATOM 1462 N N . ASP A 1 197 ? -4.578 -7.563 4.527 1.00 91.56 197 ASP A N 1
ATOM 1463 C CA . ASP A 1 197 ? -5.455 -6.385 4.544 1.00 91.56 197 ASP A CA 1
ATOM 1464 C C . ASP A 1 197 ? -6.926 -6.774 4.384 1.00 91.56 197 ASP A C 1
ATOM 1466 O O . ASP A 1 197 ? -7.776 -6.276 5.120 1.00 91.56 197 ASP A O 1
ATOM 1470 N N . MET A 1 198 ? -7.239 -7.704 3.475 1.00 90.19 198 MET A N 1
ATOM 1471 C CA . MET A 1 198 ? -8.596 -8.249 3.330 1.00 90.19 198 MET A CA 1
ATOM 1472 C C . MET A 1 198 ? -9.041 -8.997 4.595 1.00 90.19 198 MET A C 1
ATOM 1474 O O . MET A 1 198 ? -10.189 -8.867 5.015 1.00 90.19 198 MET A O 1
ATOM 1478 N N . GLY A 1 199 ? -8.130 -9.721 5.254 1.00 91.00 199 GLY A N 1
ATOM 1479 C CA . GLY A 1 199 ? -8.373 -10.326 6.567 1.00 91.00 199 GLY A CA 1
ATOM 1480 C C . GLY A 1 199 ? -8.707 -9.289 7.645 1.00 91.00 199 GLY A C 1
ATOM 1481 O O . GLY A 1 199 ? -9.668 -9.467 8.395 1.00 91.00 199 GLY A O 1
ATOM 1482 N N . PHE A 1 200 ? -7.975 -8.172 7.685 1.00 90.56 200 PHE A N 1
ATOM 1483 C CA . PHE A 1 200 ? -8.279 -7.054 8.576 1.00 90.56 200 PHE A CA 1
ATOM 1484 C C . PHE A 1 200 ? -9.592 -6.346 8.197 1.00 90.56 200 PHE A C 1
ATOM 1486 O O . PHE A 1 200 ? -10.343 -5.997 9.101 1.00 90.56 200 PHE A O 1
ATOM 1493 N N . LEU A 1 201 ? -9.935 -6.189 6.912 1.00 90.44 201 LEU A N 1
ATOM 1494 C CA . LEU A 1 201 ? -11.214 -5.604 6.476 1.00 90.44 201 LEU A CA 1
ATOM 1495 C C . LEU A 1 201 ? -12.398 -6.473 6.918 1.00 90.44 201 LEU A C 1
ATOM 1497 O O . LEU A 1 201 ? -13.368 -5.951 7.462 1.00 90.44 201 LEU A O 1
ATOM 1501 N N . CYS A 1 202 ? -12.296 -7.796 6.765 1.00 89.69 202 CYS A N 1
ATOM 1502 C CA . CYS A 1 202 ? -13.286 -8.738 7.287 1.00 89.69 202 CYS A CA 1
ATOM 1503 C C . CYS A 1 202 ? -13.394 -8.669 8.818 1.00 89.69 202 CYS A C 1
ATOM 1505 O O . CYS A 1 202 ? -14.503 -8.653 9.345 1.00 89.69 202 CYS A O 1
ATOM 1507 N N . LEU A 1 203 ? -12.269 -8.576 9.539 1.00 88.75 203 LEU A N 1
ATOM 1508 C CA . LEU A 1 203 ? -12.269 -8.392 10.995 1.00 88.75 203 LEU A CA 1
ATOM 1509 C C . LEU A 1 203 ? -12.925 -7.066 11.410 1.00 88.75 203 LEU A C 1
ATOM 1511 O O . LEU A 1 203 ? -13.659 -7.046 12.395 1.00 88.75 203 LEU A O 1
ATOM 1515 N N . LEU A 1 204 ? -12.689 -5.975 10.670 1.00 88.31 204 LEU A N 1
ATOM 1516 C CA . LEU A 1 204 ? -13.333 -4.688 10.934 1.00 88.31 204 LEU A CA 1
ATOM 1517 C C . LEU A 1 204 ? -14.859 -4.788 10.764 1.00 88.31 204 LEU A C 1
ATOM 1519 O O . LEU A 1 204 ? -15.593 -4.334 11.636 1.00 88.31 204 LEU A O 1
ATOM 1523 N N . LEU A 1 205 ? -15.337 -5.405 9.678 1.00 88.19 205 LEU A N 1
ATOM 1524 C CA . LEU A 1 205 ? -16.772 -5.570 9.409 1.00 88.19 205 LEU A CA 1
ATOM 1525 C C . LEU A 1 205 ? -17.455 -6.453 10.469 1.00 88.19 205 LEU A C 1
ATOM 1527 O O . LEU A 1 205 ? -18.441 -6.035 11.066 1.00 88.19 205 LEU A O 1
ATOM 1531 N N . LEU A 1 206 ? -16.873 -7.615 10.787 1.00 87.25 206 LEU A N 1
ATOM 1532 C CA . LEU A 1 206 ? -17.400 -8.544 11.801 1.00 87.25 206 LEU A CA 1
ATOM 1533 C C . LEU A 1 206 ? -17.464 -7.948 13.217 1.00 87.25 206 LEU A C 1
ATOM 1535 O O . LEU A 1 206 ? -18.243 -8.415 14.046 1.00 87.25 206 LEU A O 1
ATOM 1539 N N . LEU A 1 207 ? -16.623 -6.956 13.518 1.00 84.69 207 LEU A N 1
ATOM 1540 C CA . LEU A 1 207 ? -16.658 -6.225 14.784 1.00 84.69 207 LEU A CA 1
ATOM 1541 C C . LEU A 1 207 ? -17.675 -5.075 14.770 1.00 84.69 207 LEU A C 1
ATOM 1543 O O . LEU A 1 207 ? -18.237 -4.785 15.821 1.00 84.69 207 LEU A O 1
ATOM 1547 N N . ALA A 1 208 ? -17.929 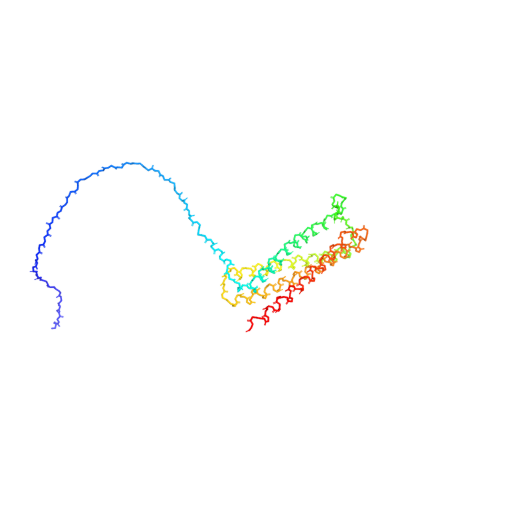-4.448 13.617 1.00 80.94 208 ALA A N 1
ATOM 1548 C CA . ALA A 1 208 ? -18.949 -3.409 13.475 1.00 80.94 208 ALA A CA 1
ATOM 1549 C C . ALA A 1 208 ? -20.371 -3.985 13.603 1.00 80.94 208 ALA A C 1
ATOM 1551 O O . ALA A 1 208 ? -21.168 -3.458 14.377 1.00 80.94 208 ALA A O 1
ATOM 1552 N N . ASP A 1 209 ? -20.646 -5.119 12.946 1.00 76.62 209 ASP A N 1
ATOM 1553 C CA . ASP A 1 209 ? -21.921 -5.856 13.049 1.00 76.62 209 ASP A CA 1
ATOM 1554 C C . ASP A 1 209 ? -22.205 -6.368 14.484 1.00 76.62 209 ASP A C 1
ATOM 1556 O O . ASP A 1 209 ? -23.321 -6.772 14.801 1.00 76.62 209 ASP A O 1
ATOM 1560 N N . GLY A 1 210 ? -21.190 -6.374 15.358 1.00 64.88 210 GLY A N 1
ATOM 1561 C CA . GLY A 1 210 ? -21.279 -6.782 16.763 1.00 64.88 210 GLY A CA 1
ATOM 1562 C C . GLY A 1 210 ? -21.438 -5.639 17.777 1.00 64.88 210 GLY A C 1
ATOM 1563 O O . GLY A 1 210 ? -21.415 -5.918 18.977 1.00 64.88 210 GLY A O 1
ATOM 1564 N N . GLU A 1 211 ? -21.556 -4.376 17.339 1.00 58.84 211 GLU A N 1
ATOM 1565 C CA . GLU A 1 211 ? -21.772 -3.207 18.219 1.00 58.84 211 GLU A CA 1
ATOM 1566 C C . GLU A 1 211 ? -23.216 -2.634 18.182 1.00 58.84 211 GLU A C 1
ATOM 1568 O O . GLU A 1 211 ? -23.472 -1.632 18.865 1.00 58.84 211 GLU A O 1
ATOM 1573 N N . GLU A 1 212 ? -24.147 -3.256 17.437 1.00 45.25 212 GLU A N 1
ATOM 1574 C CA . GLU A 1 212 ? -25.585 -2.891 17.364 1.00 45.25 212 GLU A CA 1
ATOM 1575 C C . GLU A 1 212 ? -26.466 -3.549 18.451 1.00 45.25 212 GLU A C 1
ATOM 1577 O O . GLU A 1 212 ? -27.255 -2.793 19.072 1.00 45.25 212 GLU A O 1
#